Protein AF-0000000084337659 (afdb_homodimer)

pLDDT: mean 90.46, std 13.47, range [44.56, 98.94]

Solvent-accessible surface area (backbone atoms only — not comparable to full-atom values): 10386 Å² total; per-residue (Å²): 111,68,68,56,51,53,49,50,52,51,50,51,53,51,50,50,53,52,28,58,71,36,75,33,68,8,56,24,81,94,59,37,31,36,24,34,24,22,25,70,58,46,70,75,46,52,45,67,35,66,71,54,61,74,67,52,50,70,70,57,49,30,53,40,48,47,49,7,47,44,46,16,40,49,52,10,49,53,51,42,52,52,54,51,49,53,49,49,42,64,67,40,48,58,46,48,58,59,65,69,95,111,68,68,57,50,53,50,49,52,51,51,51,54,52,50,50,53,52,28,59,70,37,75,34,67,9,55,24,82,94,58,38,31,37,26,33,25,22,25,69,58,48,69,74,47,52,44,70,35,66,71,53,62,75,68,53,49,72,68,58,48,31,52,41,48,47,51,6,45,44,47,17,39,49,52,8,49,53,50,42,52,52,53,50,49,53,51,49,40,65,67,41,46,59,46,48,56,59,64,71,96

Radius of gyration: 20.45 Å; Cα contacts (8 Å, |Δi|>4): 281; chains: 2; bounding box: 34×60×41 Å

Structure (mmCIF, N/CA/C/O backbone):
data_AF-0000000084337659-model_v1
#
loop_
_entity.id
_entity.type
_entity.pdbx_description
1 polymer 'UPF0133 protein'
#
loop_
_atom_site.group_PDB
_atom_site.id
_atom_site.type_symbol
_atom_site.label_atom_id
_atom_site.label_alt_id
_atom_site.label_comp_id
_atom_site.label_as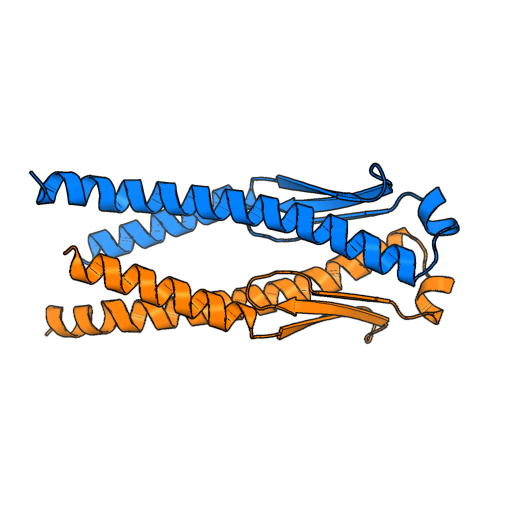ym_id
_atom_site.label_entity_id
_atom_site.label_seq_id
_atom_site.pdbx_PDB_ins_code
_atom_site.Cartn_x
_atom_site.Cartn_y
_atom_site.Cartn_z
_atom_site.occupancy
_atom_site.B_iso_or_equiv
_atom_site.auth_seq_id
_atom_site.auth_comp_id
_atom_site.auth_asym_id
_atom_site.auth_atom_id
_atom_site.pdbx_PDB_model_num
ATOM 1 N N . MET A 1 1 ? -5.902 32.625 7.23 1 62.34 1 MET A N 1
ATOM 2 C CA . MET A 1 1 ? -6.16 31.234 7.617 1 62.34 1 MET A CA 1
ATOM 3 C C . MET A 1 1 ? -6.594 30.406 6.414 1 62.34 1 MET A C 1
ATOM 5 O O . MET A 1 1 ? -6.027 29.344 6.152 1 62.34 1 MET A O 1
ATOM 9 N N . PHE A 1 2 ? -7.484 30.938 5.598 1 71.75 2 PHE A N 1
ATOM 10 C CA . PHE A 1 2 ? -8.031 30.266 4.43 1 71.75 2 PHE A CA 1
ATOM 11 C C . PHE A 1 2 ? -6.949 30.047 3.375 1 71.75 2 PHE A C 1
ATOM 13 O O . PHE A 1 2 ? -6.828 28.969 2.812 1 71.75 2 PHE A O 1
ATOM 20 N N . ASP A 1 3 ? -6.086 31.125 3.256 1 76.38 3 ASP A N 1
ATOM 21 C CA . ASP A 1 3 ? -5.012 31.078 2.271 1 76.38 3 ASP A CA 1
ATOM 22 C C . ASP A 1 3 ? -4.016 29.969 2.602 1 76.38 3 ASP A C 1
ATOM 24 O O . ASP A 1 3 ? -3.531 29.281 1.705 1 76.38 3 ASP A O 1
ATOM 28 N N . LYS A 1 4 ? -3.816 29.781 3.854 1 77.19 4 LYS A N 1
ATOM 29 C CA . LYS A 1 4 ? -2.879 28.75 4.293 1 77.19 4 LYS A CA 1
ATOM 30 C C . LYS A 1 4 ? -3.455 27.359 4.078 1 77.19 4 LYS A C 1
ATOM 32 O O . LYS A 1 4 ? -2.727 26.422 3.715 1 77.19 4 LYS A O 1
ATOM 37 N N . LEU A 1 5 ? -4.68 27.297 4.242 1 76.06 5 LEU A N 1
ATOM 38 C CA . LEU A 1 5 ? -5.352 26.016 4.035 1 76.06 5 LEU A CA 1
ATOM 39 C C . LEU A 1 5 ? -5.332 25.625 2.561 1 76.06 5 LEU A C 1
ATOM 41 O O . LEU A 1 5 ? -5.098 24.469 2.229 1 76.06 5 LEU A O 1
ATOM 45 N N . PHE A 1 6 ? -5.562 26.594 1.776 1 83.19 6 PHE A N 1
ATOM 46 C CA . PHE A 1 6 ? -5.527 26.375 0.337 1 83.19 6 PHE A CA 1
ATOM 47 C C . PHE A 1 6 ? -4.129 25.953 -0.111 1 83.19 6 PHE A C 1
ATOM 49 O O . PHE A 1 6 ? -3.977 25.047 -0.931 1 83.19 6 PHE A O 1
ATOM 56 N N . GLU A 1 7 ? -3.197 26.594 0.45 1 83.56 7 GLU A N 1
ATOM 57 C CA . GLU A 1 7 ? -1.808 26.281 0.129 1 83.56 7 GLU A CA 1
ATOM 58 C C . GLU A 1 7 ? -1.446 24.859 0.564 1 83.56 7 GLU A C 1
ATOM 60 O O . GLU A 1 7 ? -0.755 24.141 -0.161 1 83.56 7 GLU A O 1
ATOM 65 N N . ALA A 1 8 ? -1.92 24.453 1.652 1 80.12 8 ALA A N 1
ATOM 66 C CA . ALA A 1 8 ? -1.675 23.109 2.176 1 80.12 8 ALA A CA 1
ATOM 67 C C . ALA A 1 8 ? -2.291 22.047 1.27 1 80.12 8 ALA A C 1
ATOM 69 O O . ALA A 1 8 ? -1.657 21.031 0.973 1 80.12 8 ALA A O 1
ATOM 70 N N . GLN A 1 9 ? -3.352 22.328 0.833 1 86.69 9 GLN A N 1
ATOM 71 C CA . GLN A 1 9 ? -4.055 21.406 -0.059 1 86.69 9 GLN A CA 1
ATOM 72 C C . GLN A 1 9 ? -3.312 21.25 -1.383 1 86.69 9 GLN A C 1
ATOM 74 O O . GLN A 1 9 ? -3.178 20.141 -1.896 1 86.69 9 GLN A O 1
ATOM 79 N N . GLN A 1 10 ? -2.877 22.328 -1.874 1 88.88 10 GLN A N 1
ATOM 80 C CA . GLN A 1 10 ? -2.133 22.328 -3.129 1 88.88 10 GLN A CA 1
ATOM 81 C C . GLN A 1 10 ? -0.831 21.531 -2.994 1 88.88 10 GLN A C 1
ATOM 83 O O . GLN A 1 10 ? -0.492 20.734 -3.861 1 88.88 10 GLN A O 1
ATOM 88 N N . LYS A 1 11 ? -0.171 21.766 -1.936 1 88.19 11 LYS A N 1
ATOM 89 C CA . LYS A 1 11 ? 1.098 21.078 -1.703 1 88.19 11 LYS A CA 1
ATOM 90 C C . LYS A 1 11 ? 0.889 19.578 -1.535 1 88.19 11 LYS A C 1
ATOM 92 O O . LYS A 1 11 ? 1.702 18.781 -2 1 88.19 11 LYS A O 1
ATOM 97 N N . ALA A 1 12 ? -0.142 19.219 -0.863 1 85.94 12 ALA A N 1
ATOM 98 C CA . ALA A 1 12 ? -0.485 17.812 -0.698 1 85.94 12 ALA A CA 1
ATOM 99 C C . ALA A 1 12 ? -0.743 17.141 -2.047 1 85.94 12 ALA A C 1
ATOM 101 O O . ALA A 1 12 ? -0.285 16.031 -2.293 1 85.94 12 ALA A O 1
ATOM 102 N N . GLY A 1 13 ? -1.494 17.828 -2.852 1 91.5 13 GLY A N 1
ATOM 103 C CA . GLY A 1 13 ? -1.743 17.328 -4.191 1 91.5 13 GLY A CA 1
ATOM 104 C C . GLY A 1 13 ? -0.477 17.141 -5.004 1 91.5 13 GLY A C 1
ATOM 105 O O . GLY A 1 13 ? -0.322 16.141 -5.711 1 91.5 13 GLY A O 1
ATOM 106 N N . GLU A 1 14 ? 0.413 18.078 -4.898 1 92.44 14 GLU A N 1
ATOM 107 C CA . GLU A 1 14 ? 1.689 18 -5.602 1 92.44 14 GLU A CA 1
ATOM 108 C C . GLU A 1 14 ? 2.535 16.844 -5.09 1 92.44 14 GLU A C 1
ATOM 110 O O . GLU A 1 14 ? 3.188 16.156 -5.871 1 92.44 14 GLU A O 1
ATOM 115 N N . ALA A 1 15 ? 2.539 16.688 -3.828 1 91.5 15 ALA A N 1
ATOM 116 C CA . ALA A 1 15 ? 3.273 15.578 -3.223 1 91.5 15 ALA A CA 1
ATOM 117 C C . ALA A 1 15 ? 2.75 14.234 -3.721 1 91.5 15 ALA A C 1
ATOM 119 O O . ALA A 1 15 ? 3.529 13.328 -4.02 1 91.5 15 ALA A O 1
ATOM 120 N N . LYS A 1 16 ? 1.475 14.164 -3.826 1 93.56 16 LYS A N 1
ATOM 121 C CA . LYS A 1 16 ? 0.865 12.93 -4.32 1 93.56 16 LYS A CA 1
ATOM 122 C C . LYS A 1 16 ? 1.315 12.633 -5.746 1 93.56 16 LYS A C 1
ATOM 124 O O . LYS A 1 16 ? 1.601 11.477 -6.082 1 93.56 16 LYS A O 1
ATOM 129 N N . LEU A 1 17 ? 1.35 13.617 -6.594 1 95.06 17 LEU A N 1
ATOM 130 C CA . LEU A 1 17 ? 1.777 13.445 -7.977 1 95.06 17 LEU A CA 1
ATOM 131 C C . LEU A 1 17 ? 3.227 12.977 -8.039 1 95.06 17 LEU A C 1
ATOM 133 O O . LEU A 1 17 ? 3.568 12.117 -8.859 1 95.06 17 LEU A O 1
ATOM 137 N N . ARG A 1 18 ? 4.02 13.555 -7.203 1 95.25 18 ARG A N 1
ATOM 138 C CA . ARG A 1 18 ? 5.418 13.133 -7.148 1 95.2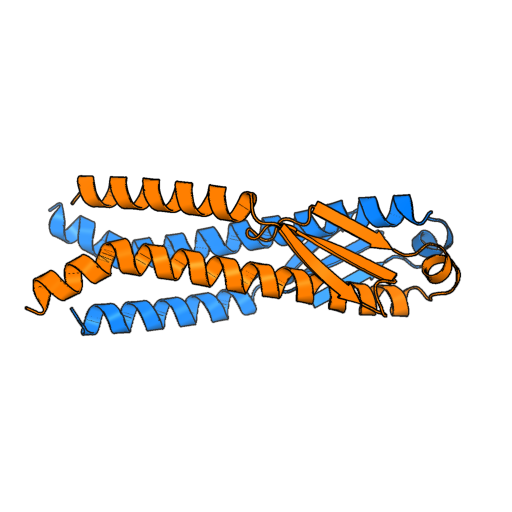5 18 ARG A CA 1
ATOM 139 C C . ARG A 1 18 ? 5.531 11.672 -6.734 1 95.25 18 ARG A C 1
ATOM 141 O O . ARG A 1 18 ? 6.305 10.914 -7.328 1 95.25 18 ARG A O 1
ATOM 148 N N . LEU A 1 19 ? 4.797 11.344 -5.715 1 97.12 19 LEU A N 1
ATOM 149 C CA . LEU A 1 19 ? 4.824 9.969 -5.238 1 97.12 19 LEU A CA 1
ATOM 150 C C . LEU A 1 19 ? 4.355 9.008 -6.324 1 97.12 19 LEU A C 1
ATOM 152 O O . LEU A 1 19 ? 4.875 7.895 -6.441 1 97.12 19 LEU A O 1
ATOM 156 N N . ASP A 1 20 ? 3.381 9.406 -7.188 1 97.5 20 ASP A N 1
ATOM 157 C CA . ASP A 1 20 ? 2.869 8.586 -8.273 1 97.5 20 ASP A CA 1
ATOM 158 C C . ASP A 1 20 ? 3.941 8.352 -9.336 1 97.5 20 ASP A C 1
ATOM 160 O O . ASP A 1 20 ? 3.926 7.328 -10.031 1 97.5 20 ASP A O 1
ATOM 164 N N . ALA A 1 21 ? 4.879 9.258 -9.422 1 97.38 21 ALA A N 1
ATOM 165 C CA . ALA A 1 21 ? 5.875 9.219 -10.484 1 97.38 21 ALA A CA 1
ATOM 166 C C . ALA A 1 21 ? 7.098 8.406 -10.07 1 97.38 21 ALA A C 1
ATOM 168 O O . ALA A 1 21 ? 7.93 8.055 -10.914 1 97.38 21 ALA A O 1
ATOM 169 N N . ILE A 1 22 ? 7.246 8.109 -8.836 1 98 22 ILE A N 1
ATOM 170 C CA . ILE A 1 22 ? 8.383 7.344 -8.336 1 98 22 ILE A CA 1
ATOM 171 C C . ILE A 1 22 ? 8.047 5.855 -8.336 1 98 22 ILE A C 1
ATOM 173 O O . ILE A 1 22 ? 7.004 5.449 -7.824 1 98 22 ILE A O 1
ATOM 177 N N . THR A 1 23 ? 8.938 5.137 -8.891 1 98.69 23 THR A N 1
ATOM 178 C CA . THR A 1 23 ? 8.734 3.693 -8.945 1 98.69 23 THR A CA 1
ATOM 179 C C . THR A 1 23 ? 9.664 2.977 -7.965 1 98.69 23 THR A C 1
ATOM 181 O O . THR A 1 23 ? 10.828 3.354 -7.816 1 98.69 23 THR A O 1
ATOM 184 N N . VAL A 1 24 ? 9.141 1.944 -7.301 1 98.81 24 VAL A N 1
ATOM 185 C CA . VAL A 1 24 ? 9.914 1.103 -6.391 1 98.81 24 VAL A CA 1
ATOM 186 C C . VAL A 1 24 ? 9.773 -0.362 -6.801 1 98.81 24 VAL A C 1
ATOM 188 O O . VAL A 1 24 ? 8.82 -0.732 -7.492 1 98.81 24 VAL A O 1
ATOM 191 N N . THR A 1 25 ? 10.781 -1.139 -6.375 1 98.88 25 THR A N 1
ATOM 192 C CA . THR A 1 25 ? 10.773 -2.555 -6.727 1 98.88 25 THR A CA 1
ATOM 193 C C . THR A 1 25 ? 11.141 -3.414 -5.52 1 98.88 25 THR A C 1
ATOM 195 O O . THR A 1 25 ? 12.016 -3.051 -4.734 1 98.88 25 THR A O 1
ATOM 198 N N . GLY A 1 26 ? 10.414 -4.48 -5.297 1 98.88 26 GLY A N 1
ATOM 199 C CA . GLY A 1 26 ? 10.734 -5.543 -4.355 1 98.88 26 GLY A CA 1
ATOM 200 C C . GLY A 1 26 ? 10.914 -6.895 -5.023 1 98.88 26 GLY A C 1
ATOM 201 O O . GLY A 1 26 ? 10.188 -7.227 -5.965 1 98.88 26 GLY A O 1
ATOM 202 N N . THR A 1 27 ? 11.945 -7.625 -4.566 1 98.88 27 THR A N 1
ATOM 203 C CA . THR A 1 27 ? 12.211 -8.93 -5.18 1 98.88 27 THR A CA 1
ATOM 204 C C . THR A 1 27 ? 12.289 -10.016 -4.113 1 98.88 27 THR A C 1
ATOM 206 O O . THR A 1 27 ? 12.492 -9.727 -2.934 1 98.88 27 THR A O 1
ATOM 209 N N . ALA A 1 28 ? 11.992 -11.211 -4.559 1 98.56 28 ALA A N 1
ATOM 210 C CA . ALA A 1 28 ? 12.234 -12.422 -3.771 1 98.56 28 ALA A CA 1
ATOM 211 C C . ALA A 1 28 ? 12.922 -13.492 -4.605 1 98.56 28 ALA A C 1
ATOM 213 O O . ALA A 1 28 ? 12.867 -13.461 -5.84 1 98.56 28 ALA A O 1
ATOM 214 N N . GLU A 1 29 ? 13.648 -14.375 -3.943 1 96.5 29 GLU A N 1
ATOM 215 C CA . GLU A 1 29 ? 14.297 -15.531 -4.547 1 96.5 29 GLU A CA 1
ATOM 216 C C . GLU A 1 29 ? 15.219 -15.117 -5.691 1 96.5 29 GLU A C 1
ATOM 218 O O . GLU A 1 29 ? 15.094 -15.617 -6.809 1 96.5 29 GLU A O 1
ATOM 223 N N . GLY A 1 30 ? 16.094 -14.156 -5.449 1 96.62 30 GLY A N 1
ATOM 224 C CA . GLY A 1 30 ? 17.094 -13.734 -6.414 1 96.62 30 GLY A CA 1
ATOM 225 C C . GLY A 1 30 ? 16.5 -13.109 -7.664 1 96.62 30 GLY A C 1
ATOM 226 O O . GLY A 1 30 ? 17.031 -13.281 -8.758 1 96.62 30 GLY A O 1
ATOM 227 N N . GLY A 1 31 ? 15.328 -12.508 -7.598 1 98 31 GLY A N 1
ATOM 228 C CA . GLY A 1 31 ? 14.719 -11.812 -8.719 1 98 31 GLY A CA 1
ATOM 229 C C . GLY A 1 31 ? 13.711 -12.664 -9.477 1 98 31 GLY A C 1
ATOM 230 O O . GLY A 1 31 ? 13.109 -12.203 -10.445 1 98 31 GLY A O 1
ATOM 231 N N . LYS A 1 32 ? 13.484 -13.844 -9 1 98.44 32 LYS A N 1
ATOM 232 C CA . LYS A 1 32 ? 12.516 -14.711 -9.656 1 98.44 32 LYS A CA 1
ATOM 233 C C . LYS A 1 32 ? 11.102 -14.164 -9.5 1 98.44 32 LYS A C 1
ATOM 235 O O . LYS A 1 32 ? 10.203 -14.508 -10.281 1 98.44 32 LYS A O 1
ATOM 240 N N . ILE A 1 33 ? 10.906 -13.453 -8.5 1 98.88 33 ILE A N 1
ATOM 241 C CA . ILE A 1 33 ? 9.68 -12.68 -8.312 1 98.88 33 ILE A CA 1
ATOM 242 C C . ILE A 1 33 ? 10.023 -11.195 -8.195 1 98.88 33 ILE A C 1
ATOM 244 O O . ILE A 1 33 ? 10.883 -10.812 -7.398 1 98.88 33 ILE A O 1
ATOM 248 N N . THR A 1 34 ? 9.445 -10.414 -9 1 98.94 34 THR A N 1
ATOM 249 C CA . THR A 1 34 ? 9.633 -8.969 -8.977 1 98.94 34 THR A CA 1
ATOM 250 C C . THR A 1 34 ? 8.297 -8.242 -8.906 1 98.94 34 THR A C 1
ATOM 252 O O . THR A 1 34 ? 7.387 -8.531 -9.688 1 98.94 34 THR A O 1
ATOM 255 N N . VAL A 1 35 ? 8.203 -7.375 -7.984 1 98.94 35 VAL A N 1
ATOM 256 C CA . VAL A 1 35 ? 7.023 -6.523 -7.836 1 98.94 35 VAL A CA 1
ATOM 257 C C . VAL A 1 35 ? 7.406 -5.062 -8.062 1 98.94 35 VAL A C 1
ATOM 259 O O . VAL A 1 35 ? 8.391 -4.578 -7.5 1 98.94 35 VAL A O 1
ATOM 262 N N . THR A 1 36 ? 6.656 -4.418 -8.875 1 98.94 36 THR A N 1
ATOM 263 C CA . THR A 1 36 ? 6.832 -2.992 -9.125 1 98.94 36 THR A CA 1
ATOM 264 C C . THR A 1 36 ? 5.625 -2.203 -8.625 1 98.94 36 THR A C 1
ATOM 266 O O . THR A 1 36 ? 4.48 -2.572 -8.891 1 98.94 36 THR A O 1
ATOM 269 N N . ALA A 1 37 ? 5.902 -1.152 -7.895 1 98.88 37 ALA A N 1
ATOM 270 C CA . ALA A 1 37 ? 4.875 -0.25 -7.387 1 98.88 37 ALA A CA 1
ATOM 271 C C . ALA A 1 37 ? 5.32 1.205 -7.488 1 98.88 37 ALA A C 1
ATOM 273 O O . ALA A 1 37 ? 6.492 1.485 -7.742 1 98.88 37 ALA A O 1
ATOM 274 N N . ASN A 1 38 ? 4.371 2.064 -7.375 1 98.69 38 ASN A N 1
ATOM 275 C CA . ASN A 1 38 ? 4.789 3.449 -7.191 1 98.69 38 ASN A CA 1
ATOM 276 C C . ASN A 1 38 ? 4.871 3.818 -5.711 1 98.69 38 ASN A C 1
ATOM 278 O O . ASN A 1 38 ? 4.539 3.008 -4.848 1 98.69 38 ASN A O 1
ATOM 282 N N . ALA A 1 39 ? 5.355 5.023 -5.461 1 98.25 39 ALA A N 1
ATOM 283 C CA . ALA A 1 39 ? 5.586 5.449 -4.086 1 98.25 39 ALA A CA 1
ATOM 284 C C . ALA A 1 39 ? 4.27 5.762 -3.379 1 98.25 39 ALA A C 1
ATOM 286 O O . ALA A 1 39 ? 4.242 5.988 -2.168 1 98.25 39 ALA A O 1
ATOM 287 N N . ASN A 1 40 ? 3.166 5.738 -4.098 1 97 40 ASN A N 1
ATOM 288 C CA . ASN A 1 40 ? 1.833 5.859 -3.518 1 97 40 ASN A CA 1
ATOM 289 C C . ASN A 1 40 ? 1.207 4.488 -3.262 1 97 40 ASN A C 1
ATOM 291 O O . ASN A 1 40 ? 0.012 4.395 -2.979 1 97 40 ASN A O 1
ATOM 295 N N . LYS A 1 41 ? 1.998 3.463 -3.385 1 98.44 41 LYS A N 1
ATOM 296 C CA . LYS A 1 41 ? 1.695 2.09 -2.994 1 98.44 41 LYS A CA 1
ATOM 297 C C . LYS A 1 41 ? 0.621 1.485 -3.893 1 98.44 41 LYS A C 1
ATOM 299 O O . LYS A 1 41 ? -0.231 0.726 -3.428 1 98.44 41 LYS A O 1
ATOM 304 N N . VAL A 1 42 ? 0.608 1.901 -5.184 1 98.5 42 VAL A N 1
ATOM 305 C CA . VAL A 1 42 ? -0.138 1.223 -6.238 1 98.5 42 VAL A CA 1
ATOM 306 C C . VAL A 1 42 ? 0.755 0.19 -6.922 1 98.5 42 VAL A C 1
ATOM 308 O O . VAL A 1 42 ? 1.82 0.53 -7.441 1 98.5 42 VAL A O 1
ATOM 311 N N . ILE A 1 43 ? 0.304 -1.057 -6.867 1 98.94 43 ILE A N 1
ATOM 312 C CA . ILE A 1 43 ? 1.065 -2.107 -7.535 1 98.94 43 ILE A CA 1
ATOM 313 C C . ILE A 1 43 ? 0.901 -1.984 -9.047 1 98.94 43 ILE A C 1
ATOM 315 O O . ILE A 1 43 ? -0.223 -1.951 -9.555 1 98.94 43 ILE A O 1
ATOM 319 N N . GLN A 1 44 ? 1.985 -1.925 -9.758 1 98.88 44 GLN A N 1
ATOM 320 C CA . GLN A 1 44 ? 1.945 -1.707 -11.195 1 98.88 44 GLN A CA 1
ATOM 321 C C . GLN A 1 44 ? 2.207 -3.004 -11.961 1 98.88 44 GLN A C 1
ATOM 323 O O . GLN A 1 44 ? 1.709 -3.189 -13.07 1 98.88 44 GLN A O 1
ATOM 328 N N . ALA A 1 45 ? 3.043 -3.854 -11.312 1 98.88 45 ALA A N 1
ATOM 329 C CA . ALA A 1 45 ? 3.355 -5.109 -11.984 1 98.88 45 ALA A CA 1
ATOM 330 C C . ALA A 1 45 ? 3.812 -6.172 -10.984 1 98.88 45 ALA A C 1
ATOM 332 O O . ALA A 1 45 ? 4.461 -5.852 -9.984 1 98.88 45 ALA A O 1
ATOM 333 N N . VAL A 1 46 ? 3.477 -7.395 -11.25 1 98.94 46 VAL A N 1
ATOM 334 C CA . VAL A 1 46 ? 4.027 -8.594 -10.641 1 98.94 46 VAL A CA 1
ATOM 335 C C . VAL A 1 46 ? 4.613 -9.508 -11.711 1 98.94 46 VAL A C 1
ATOM 337 O O . VAL A 1 46 ? 3.932 -9.859 -12.68 1 98.94 46 VAL A O 1
ATOM 340 N N . THR A 1 47 ? 5.836 -9.812 -11.562 1 98.88 47 THR A N 1
ATOM 341 C CA . THR A 1 47 ? 6.496 -10.68 -12.531 1 98.88 47 THR A CA 1
ATOM 342 C C . THR A 1 47 ? 7.086 -11.906 -11.836 1 98.88 47 THR A C 1
ATOM 344 O O . THR A 1 47 ? 7.766 -11.781 -10.812 1 98.88 47 THR A O 1
ATOM 347 N N . ILE A 1 48 ? 6.816 -13.047 -12.43 1 98.88 48 ILE A N 1
ATOM 348 C CA . ILE A 1 48 ? 7.312 -14.312 -11.906 1 98.88 48 ILE A CA 1
ATOM 349 C C . ILE A 1 48 ? 8.133 -15.031 -12.977 1 98.88 48 ILE A C 1
ATOM 351 O O . ILE A 1 48 ? 7.715 -15.117 -14.133 1 98.88 48 ILE A O 1
ATOM 355 N N . ASP A 1 49 ? 9.281 -15.477 -12.602 1 98.75 49 ASP A N 1
ATOM 356 C CA . ASP A 1 49 ? 10.148 -16.219 -13.516 1 98.75 49 ASP A CA 1
ATOM 357 C C . ASP A 1 49 ? 9.461 -17.5 -14.008 1 98.75 49 ASP A C 1
ATOM 359 O O . ASP A 1 49 ? 8.852 -18.219 -13.227 1 98.75 49 ASP A O 1
ATOM 363 N N . ASP A 1 50 ? 9.586 -17.75 -15.25 1 98.12 50 ASP A N 1
ATOM 364 C CA . ASP A 1 50 ? 8.875 -18.859 -15.883 1 98.12 50 ASP A CA 1
ATOM 365 C C . ASP A 1 50 ? 9.312 -20.188 -15.289 1 98.12 50 ASP A C 1
ATOM 367 O O . ASP A 1 50 ? 8.477 -21.016 -14.922 1 98.12 50 ASP A O 1
ATOM 371 N N . GLU A 1 51 ? 10.586 -20.406 -15.242 1 97.88 51 GLU A N 1
ATOM 372 C CA . GLU A 1 51 ? 11.109 -21.656 -14.719 1 97.88 51 GLU A CA 1
ATOM 373 C C . GLU A 1 51 ? 10.734 -21.859 -13.258 1 97.88 51 GLU A C 1
ATOM 375 O O . GLU A 1 51 ? 10.383 -22.969 -12.844 1 97.88 51 GLU A O 1
ATOM 380 N N . PHE A 1 52 ? 10.781 -20.859 -12.555 1 98.69 52 PHE A N 1
ATOM 381 C CA . PHE A 1 52 ? 10.383 -20.922 -11.156 1 98.69 52 PHE A CA 1
ATOM 382 C C . PHE A 1 52 ? 8.906 -21.281 -11.031 1 98.69 52 PHE A C 1
ATOM 384 O O . PHE A 1 52 ? 8.531 -22.125 -10.211 1 98.69 52 PHE A O 1
ATOM 391 N N . TYR A 1 53 ? 8.086 -20.609 -11.867 1 98.62 53 TYR A N 1
ATOM 392 C CA . TYR A 1 53 ? 6.645 -20.828 -11.828 1 98.62 53 TYR A CA 1
ATOM 393 C C . TYR A 1 53 ? 6.312 -22.297 -12.086 1 98.62 53 TYR A C 1
ATOM 395 O O . TYR A 1 53 ? 5.418 -22.859 -11.453 1 98.62 53 TYR A O 1
ATOM 403 N N . LYS A 1 54 ? 7.035 -22.891 -12.906 1 97.31 54 LYS A N 1
ATOM 404 C CA . LYS A 1 54 ? 6.777 -24.281 -13.289 1 97.31 54 LYS A CA 1
ATOM 405 C C . LYS A 1 54 ? 7.145 -25.234 -12.164 1 97.31 54 LYS A C 1
ATOM 407 O O . LYS A 1 54 ? 6.562 -26.328 -12.055 1 97.31 54 LYS A O 1
ATOM 412 N N . GLN A 1 55 ? 8.039 -24.828 -11.328 1 97.25 55 GLN A N 1
ATOM 413 C CA . GLN A 1 55 ? 8.602 -25.766 -10.352 1 97.25 55 GLN A CA 1
ATOM 414 C C . GLN A 1 55 ? 8.055 -25.5 -8.953 1 97.25 55 GLN A C 1
ATOM 416 O O . GLN A 1 55 ? 8.047 -26.391 -8.102 1 97.25 55 GLN A O 1
ATOM 421 N N . ALA A 1 56 ? 7.668 -24.297 -8.688 1 97.19 56 ALA A N 1
ATOM 422 C CA . ALA A 1 56 ? 7.297 -23.891 -7.34 1 97.19 56 ALA A CA 1
ATOM 423 C C . ALA A 1 56 ? 5.945 -24.469 -6.938 1 97.19 56 ALA A C 1
ATOM 425 O O . ALA A 1 56 ? 5.02 -24.516 -7.75 1 97.19 56 ALA A O 1
ATOM 426 N N . GLU A 1 57 ? 5.867 -24.766 -5.727 1 97.56 57 GLU A N 1
ATOM 427 C CA . GLU A 1 57 ? 4.562 -25.094 -5.156 1 97.56 57 GLU A CA 1
ATOM 428 C C . GLU A 1 57 ? 3.777 -23.828 -4.816 1 97.56 57 GLU A C 1
ATOM 430 O O . GLU A 1 57 ? 4.367 -22.781 -4.539 1 97.56 57 GLU A O 1
ATOM 435 N N . ARG A 1 58 ? 2.514 -24 -4.836 1 98.31 58 ARG A N 1
ATOM 436 C CA . ARG A 1 58 ? 1.606 -22.891 -4.609 1 98.31 58 ARG A CA 1
ATOM 437 C C . ARG A 1 58 ? 1.979 -22.125 -3.338 1 98.31 58 ARG A C 1
ATOM 439 O O . ARG A 1 58 ? 2.127 -20.906 -3.357 1 98.31 58 ARG A O 1
ATOM 446 N N . GLU A 1 59 ? 2.164 -22.859 -2.209 1 98.38 59 GLU A N 1
ATOM 447 C CA . GLU A 1 59 ? 2.459 -22.25 -0.917 1 98.38 59 GLU A CA 1
ATOM 448 C C . GLU A 1 59 ? 3.797 -21.516 -0.948 1 98.38 59 GLU A C 1
ATOM 450 O O . GLU A 1 59 ? 3.955 -20.469 -0.311 1 98.38 59 GLU A O 1
ATOM 455 N N . GLU A 1 60 ? 4.734 -22.109 -1.678 1 98.19 60 GLU A N 1
ATOM 456 C CA . GLU A 1 60 ? 6.035 -21.469 -1.837 1 98.19 60 GLU A CA 1
ATOM 457 C C . GLU A 1 60 ? 5.906 -20.141 -2.572 1 98.19 60 GLU A C 1
ATOM 459 O O . GLU A 1 60 ? 6.477 -19.125 -2.146 1 98.19 60 GLU A O 1
ATOM 464 N N . LEU A 1 61 ? 5.168 -20.156 -3.615 1 98.75 61 LEU A N 1
ATOM 465 C CA . LEU A 1 61 ? 4.941 -18.922 -4.375 1 98.75 61 LEU A CA 1
ATOM 466 C C . LEU A 1 61 ? 4.246 -17.875 -3.52 1 98.75 61 LEU A C 1
ATOM 468 O O . LEU A 1 61 ? 4.637 -16.703 -3.525 1 98.75 61 LEU A O 1
ATOM 472 N N . GLU A 1 62 ? 3.236 -18.234 -2.791 1 98.88 62 GLU A N 1
ATOM 473 C CA . GLU A 1 62 ? 2.496 -17.312 -1.927 1 98.88 62 GLU A CA 1
ATOM 474 C C . GLU A 1 62 ? 3.422 -16.641 -0.924 1 98.88 62 GLU A C 1
ATOM 476 O O . GLU A 1 62 ? 3.354 -15.414 -0.74 1 98.88 62 GLU A O 1
ATOM 481 N N . GLU A 1 63 ? 4.242 -17.391 -0.366 1 98.75 63 GLU A N 1
ATOM 482 C CA . GLU A 1 63 ? 5.152 -16.875 0.647 1 98.75 63 GLU A CA 1
ATOM 483 C C . GLU A 1 63 ? 6.148 -15.883 0.037 1 98.75 63 GLU A C 1
ATOM 485 O O . GLU A 1 63 ? 6.395 -14.812 0.599 1 98.75 63 GLU A O 1
ATOM 490 N N . LEU A 1 64 ? 6.656 -16.266 -1.083 1 98.81 64 LEU A N 1
ATOM 491 C CA . LEU A 1 64 ? 7.664 -15.422 -1.715 1 98.81 64 LEU A CA 1
ATOM 492 C C . LEU A 1 64 ? 7.039 -14.148 -2.273 1 98.81 64 LEU A C 1
ATOM 494 O O . LEU A 1 64 ? 7.672 -13.094 -2.279 1 98.81 64 LEU A O 1
ATOM 498 N N . LEU A 1 65 ? 5.82 -14.258 -2.754 1 98.94 65 LEU A N 1
ATOM 499 C CA . LEU A 1 65 ? 5.07 -13.078 -3.156 1 98.94 65 LEU A CA 1
ATOM 500 C C . LEU A 1 65 ? 4.938 -12.094 -1.994 1 98.94 65 LEU A C 1
ATOM 502 O O . LEU A 1 65 ? 5.141 -10.891 -2.164 1 98.94 65 LEU A O 1
ATOM 506 N N . LEU A 1 66 ? 4.602 -12.648 -0.854 1 98.88 66 LEU A N 1
ATOM 507 C CA . LEU A 1 66 ? 4.449 -11.812 0.331 1 98.88 66 LEU A CA 1
ATOM 508 C C . LEU A 1 66 ? 5.727 -11.039 0.615 1 98.88 66 LEU A C 1
ATOM 510 O O . LEU A 1 66 ? 5.68 -9.836 0.912 1 98.88 66 LEU A O 1
ATOM 514 N N . VAL A 1 67 ? 6.82 -11.672 0.477 1 98.81 67 VAL A N 1
ATOM 515 C CA . VAL A 1 67 ? 8.117 -11.07 0.743 1 98.81 67 VAL A CA 1
ATOM 516 C C . VAL A 1 67 ? 8.375 -9.938 -0.247 1 98.81 67 VAL A C 1
ATOM 518 O O . VAL A 1 67 ? 8.68 -8.812 0.154 1 98.81 67 VAL A O 1
ATOM 521 N N . ALA A 1 68 ? 8.273 -10.211 -1.53 1 98.94 68 ALA A N 1
ATOM 522 C CA . ALA A 1 68 ? 8.555 -9.234 -2.582 1 98.94 68 ALA A CA 1
ATOM 523 C C . ALA A 1 68 ? 7.594 -8.047 -2.5 1 98.94 68 ALA A C 1
ATOM 525 O O . ALA A 1 68 ? 8.008 -6.898 -2.682 1 98.94 68 ALA A O 1
ATOM 526 N N . LEU A 1 69 ? 6.348 -8.375 -2.244 1 98.94 69 LEU A N 1
ATOM 527 C CA . LEU A 1 69 ? 5.324 -7.336 -2.148 1 98.94 69 LEU A CA 1
ATOM 528 C C . LEU A 1 69 ? 5.637 -6.367 -1.014 1 98.94 69 LEU A C 1
ATOM 530 O O . LEU A 1 69 ? 5.629 -5.152 -1.211 1 98.94 69 LEU A O 1
ATOM 534 N N . ASN A 1 70 ? 5.957 -6.887 0.147 1 98.88 70 ASN A N 1
ATOM 535 C CA . ASN A 1 70 ? 6.16 -6.023 1.307 1 98.88 70 ASN A CA 1
ATOM 536 C C . ASN A 1 70 ? 7.488 -5.277 1.223 1 98.88 70 ASN A C 1
ATOM 538 O O . ASN A 1 70 ? 7.613 -4.16 1.731 1 98.88 70 ASN A O 1
ATOM 542 N N . LYS A 1 71 ? 8.414 -5.844 0.543 1 98.88 71 LYS A N 1
ATOM 543 C CA . LYS A 1 71 ? 9.648 -5.105 0.282 1 98.88 71 LYS A CA 1
ATOM 544 C C . LYS A 1 71 ? 9.375 -3.873 -0.575 1 98.88 71 LYS A C 1
ATOM 546 O O . LYS A 1 71 ? 9.859 -2.781 -0.273 1 98.88 71 LYS A O 1
ATOM 551 N N . ALA A 1 72 ? 8.617 -4.023 -1.663 1 98.88 72 ALA A N 1
ATOM 552 C CA . ALA A 1 72 ? 8.258 -2.898 -2.523 1 98.88 72 ALA A CA 1
ATOM 553 C C . ALA A 1 72 ? 7.449 -1.855 -1.758 1 98.88 72 ALA A C 1
ATOM 555 O O . ALA A 1 72 ? 7.734 -0.658 -1.841 1 98.88 72 ALA A O 1
ATOM 556 N N . LEU A 1 73 ? 6.512 -2.34 -0.979 1 98.75 73 LEU A N 1
ATOM 557 C CA . LEU A 1 73 ? 5.598 -1.431 -0.294 1 98.75 73 LEU A CA 1
ATOM 558 C C . LEU A 1 73 ? 6.309 -0.707 0.846 1 98.75 73 LEU A C 1
ATOM 560 O O . LEU A 1 73 ? 6 0.45 1.139 1 98.75 73 LEU A O 1
ATOM 564 N N . GLU A 1 74 ? 7.254 -1.333 1.49 1 98.62 74 GLU A N 1
ATOM 565 C CA . GLU A 1 74 ? 8.062 -0.681 2.518 1 98.62 74 GLU A CA 1
ATOM 566 C C . GLU A 1 74 ? 8.891 0.454 1.928 1 98.62 74 GLU A C 1
ATOM 568 O O . GLU A 1 74 ? 9 1.528 2.523 1 98.62 74 GLU A O 1
ATOM 573 N N . GLN A 1 75 ? 9.477 0.187 0.782 1 98.69 75 GLN A N 1
ATOM 574 C CA . GLN A 1 75 ? 10.219 1.234 0.088 1 98.69 75 GLN A CA 1
ATOM 575 C C . GLN A 1 75 ? 9.312 2.41 -0.264 1 98.69 75 GLN A C 1
ATOM 577 O O . GLN A 1 75 ? 9.695 3.57 -0.077 1 98.69 75 GLN A O 1
ATOM 582 N N . ALA A 1 76 ? 8.164 2.08 -0.763 1 98.56 76 ALA A N 1
ATOM 583 C CA . ALA A 1 76 ? 7.184 3.117 -1.09 1 98.56 76 ALA A CA 1
ATOM 584 C C . ALA A 1 76 ? 6.816 3.936 0.145 1 98.56 76 ALA A C 1
ATOM 586 O O . ALA A 1 76 ? 6.734 5.164 0.081 1 98.56 76 ALA A O 1
ATOM 587 N N . ASP A 1 77 ? 6.57 3.256 1.25 1 97.5 77 ASP A N 1
ATOM 588 C CA . ASP A 1 77 ? 6.219 3.906 2.508 1 97.5 77 ASP A CA 1
ATOM 589 C C . ASP A 1 77 ? 7.324 4.855 2.965 1 97.5 77 ASP A C 1
ATOM 591 O O . ASP A 1 77 ? 7.047 5.977 3.398 1 97.5 77 ASP A O 1
ATOM 595 N N . ASN A 1 78 ? 8.547 4.43 2.887 1 97.62 78 ASN A N 1
ATOM 596 C CA . ASN A 1 78 ? 9.695 5.242 3.287 1 97.62 78 ASN A CA 1
ATOM 597 C C . ASN A 1 78 ? 9.797 6.516 2.449 1 97.62 78 ASN A C 1
ATOM 599 O O . ASN A 1 78 ? 10.047 7.598 2.984 1 97.62 78 ASN A O 1
ATOM 603 N N . ILE A 1 79 ? 9.586 6.336 1.189 1 97.31 79 ILE A N 1
ATOM 604 C CA . ILE A 1 79 ? 9.648 7.48 0.29 1 97.31 79 ILE A CA 1
ATOM 605 C C . ILE A 1 79 ? 8.492 8.438 0.59 1 97.31 79 ILE A C 1
ATOM 607 O O . ILE A 1 79 ? 8.688 9.648 0.674 1 97.31 79 ILE A O 1
ATOM 611 N N . SER A 1 80 ? 7.309 7.887 0.769 1 95.5 80 SER A N 1
ATOM 612 C CA . SER A 1 80 ? 6.125 8.688 1.064 1 95.5 80 SER A CA 1
ATOM 613 C C . SER A 1 80 ? 6.293 9.469 2.365 1 95.5 80 SER A C 1
ATOM 615 O O . SER A 1 80 ? 5.973 10.656 2.43 1 95.5 80 SER A O 1
ATOM 617 N N . GLN A 1 81 ? 6.789 8.867 3.416 1 93.25 81 GLN A N 1
ATOM 618 C CA . GLN A 1 81 ? 7.035 9.508 4.703 1 93.25 81 GLN A CA 1
ATOM 619 C C . GLN A 1 81 ? 8.055 10.633 4.57 1 93.25 81 GLN A C 1
ATOM 621 O O . GLN A 1 81 ? 7.898 11.703 5.168 1 93.25 81 GLN A O 1
ATOM 626 N N . SER A 1 82 ? 9.078 10.383 3.771 1 94.31 82 SER A N 1
ATOM 627 C CA . SER A 1 82 ? 10.109 11.391 3.553 1 94.31 82 SER A CA 1
ATOM 628 C C . SER A 1 82 ? 9.555 12.602 2.812 1 94.31 82 SER A C 1
ATOM 630 O O . SER A 1 82 ? 9.859 13.742 3.168 1 94.31 82 SER A O 1
ATOM 632 N N . GLU A 1 83 ? 8.742 12.289 1.832 1 91.62 83 GLU A N 1
ATOM 633 C CA . GLU A 1 83 ? 8.117 13.367 1.068 1 91.62 83 GLU A CA 1
ATOM 634 C C . GLU A 1 83 ? 7.172 14.18 1.941 1 91.62 83 GLU A C 1
ATOM 636 O O . GLU A 1 83 ? 7.156 15.414 1.867 1 91.62 83 GLU A O 1
ATOM 641 N N . MET A 1 84 ? 6.391 13.562 2.826 1 86.5 84 MET A N 1
ATOM 642 C CA . MET A 1 84 ? 5.461 14.234 3.729 1 86.5 84 MET A CA 1
ATOM 643 C C . MET A 1 84 ? 6.211 15.031 4.789 1 86.5 84 MET A C 1
ATOM 645 O O . MET A 1 84 ? 5.805 16.141 5.133 1 86.5 84 MET A O 1
ATOM 649 N N . ALA A 1 85 ? 7.266 14.492 5.238 1 88 85 ALA A N 1
ATOM 650 C CA . ALA A 1 85 ? 8.117 15.188 6.203 1 88 85 ALA A CA 1
ATOM 651 C C . ALA A 1 85 ? 8.703 16.453 5.598 1 88 85 ALA A C 1
ATOM 653 O O . ALA A 1 85 ? 8.742 17.5 6.25 1 88 85 ALA A O 1
ATOM 654 N N . ALA A 1 86 ? 9.133 16.375 4.379 1 88.06 86 ALA A N 1
ATOM 655 C CA . ALA A 1 86 ? 9.688 17.531 3.668 1 88.06 86 ALA A CA 1
ATOM 656 C C . ALA A 1 86 ? 8.633 18.609 3.459 1 88.06 86 ALA A C 1
ATOM 658 O O . ALA A 1 86 ? 8.906 19.797 3.627 1 88.06 86 ALA A O 1
ATOM 659 N N . MET A 1 87 ? 7.445 18.188 3.203 1 84.75 87 MET A N 1
ATOM 660 C CA . MET A 1 87 ? 6.328 19.109 3.012 1 84.75 87 MET A CA 1
ATOM 661 C C . MET A 1 87 ? 5.984 19.828 4.312 1 84.75 87 MET A C 1
ATOM 663 O O . MET A 1 87 ? 5.77 21.031 4.324 1 84.75 87 MET A O 1
ATOM 667 N N . THR A 1 88 ? 5.895 19.094 5.422 1 83 88 THR A N 1
ATOM 668 C CA . THR A 1 88 ? 5.582 19.641 6.734 1 83 88 THR A CA 1
ATOM 669 C C . THR A 1 88 ? 6.656 20.641 7.172 1 83 88 THR A C 1
ATOM 671 O O . THR A 1 88 ? 6.344 21.719 7.691 1 83 88 THR A O 1
ATOM 674 N N . LYS A 1 89 ? 7.926 20.281 6.91 1 84.31 89 LYS A N 1
ATOM 675 C CA . LYS A 1 89 ? 9.039 21.172 7.227 1 84.31 89 LYS A CA 1
ATOM 676 C C . LYS A 1 89 ? 8.938 22.484 6.449 1 84.31 89 LYS A C 1
ATOM 678 O O . LYS A 1 89 ? 9.18 23.562 6.996 1 84.31 89 LYS A O 1
ATOM 683 N N . ASP A 1 90 ? 8.578 22.344 5.227 1 82.06 90 ASP A N 1
ATOM 684 C CA . ASP A 1 90 ? 8.438 23.516 4.363 1 82.06 90 ASP A CA 1
ATOM 685 C C . ASP A 1 90 ? 7.277 24.391 4.82 1 82.06 90 ASP A C 1
ATOM 687 O O . ASP A 1 90 ? 7.359 25.625 4.75 1 82.06 90 ASP A O 1
ATOM 691 N N . MET A 1 91 ? 6.25 23.828 5.328 1 77.44 91 MET A N 1
ATOM 692 C CA . MET A 1 91 ? 5.039 24.547 5.715 1 77.44 91 MET A CA 1
ATOM 693 C C . MET A 1 91 ? 5.18 25.141 7.113 1 77.44 91 MET A C 1
ATOM 695 O O . MET A 1 91 ? 4.781 26.281 7.352 1 77.44 91 MET A O 1
ATOM 699 N N . PHE A 1 92 ? 5.844 24.344 8.008 1 73.56 92 PHE A N 1
ATOM 700 C CA . PHE A 1 92 ? 5.828 24.75 9.406 1 73.56 92 PHE A CA 1
ATOM 701 C C . PHE A 1 92 ? 7.219 25.172 9.859 1 73.56 92 PHE A C 1
ATOM 703 O O . PHE A 1 92 ? 7.367 25.797 10.914 1 73.56 92 PHE A O 1
ATOM 710 N N . GLY A 1 93 ? 8.312 24.5 9.328 1 68.75 93 GLY A N 1
ATOM 711 C CA . GLY A 1 93 ? 9.648 24.953 9.672 1 68.75 93 GLY A CA 1
ATOM 712 C C . GLY A 1 93 ? 9.812 26.469 9.562 1 68.75 93 GLY A C 1
ATOM 713 O O . GLY A 1 93 ? 10.492 27.078 10.375 1 68.75 93 GLY A O 1
ATOM 714 N N . GLY A 1 94 ? 9.289 26.969 8.492 1 60.12 94 GLY A N 1
ATOM 715 C CA . GLY A 1 94 ? 9.297 28.422 8.406 1 60.12 94 GLY A CA 1
ATOM 716 C C . GLY A 1 94 ? 8.523 29.094 9.531 1 60.12 94 GLY A C 1
ATOM 717 O O . GLY A 1 94 ? 8.953 30.125 10.047 1 60.12 94 GLY A O 1
ATOM 718 N N . LEU A 1 95 ? 7.535 28.438 9.969 1 57.88 95 LEU A N 1
ATOM 719 C CA . LEU A 1 95 ? 6.699 29.016 11.016 1 57.88 95 LEU A CA 1
ATOM 720 C C . LEU A 1 95 ? 7.391 28.922 12.375 1 57.88 95 LEU A C 1
ATOM 722 O O . LEU A 1 95 ? 7.297 29.828 13.188 1 57.88 95 LEU A O 1
ATOM 726 N N . GLY A 1 96 ? 7.977 27.75 12.688 1 59.5 96 GLY A N 1
ATOM 727 C CA . GLY A 1 96 ? 8.758 27.641 13.906 1 59.5 96 GLY A CA 1
ATOM 728 C C . GLY A 1 96 ? 9.883 28.656 13.984 1 59.5 96 GLY A C 1
ATOM 729 O O . GLY A 1 96 ? 10.18 29.188 15.062 1 59.5 96 GLY A O 1
ATOM 730 N N . GLY A 1 97 ? 10.68 28.719 12.914 1 53.78 97 GLY A N 1
ATOM 731 C CA . GLY A 1 97 ? 11.664 29.781 12.906 1 53.78 97 GLY A CA 1
ATOM 732 C C . GLY A 1 97 ? 11.055 31.156 13.141 1 53.78 97 GLY A C 1
ATOM 733 O O . GLY A 1 97 ? 11.672 32 13.781 1 53.78 97 GLY A O 1
ATOM 734 N N . MET A 1 98 ? 9.875 31.359 12.648 1 50.09 98 MET A N 1
ATOM 735 C CA . MET A 1 98 ? 9.258 32.688 12.789 1 50.09 98 MET A CA 1
ATOM 736 C C . MET A 1 98 ? 8.719 32.875 14.203 1 50.09 98 MET A C 1
ATOM 738 O O . MET A 1 98 ? 8.812 33.969 14.758 1 50.09 98 MET A O 1
ATOM 742 N N . PHE A 1 99 ? 8.258 31.781 14.75 1 52.62 99 PHE A N 1
ATOM 743 C CA . PHE A 1 99 ? 7.703 31.953 16.094 1 52.62 99 PHE A CA 1
ATOM 744 C C . PHE A 1 99 ? 8.773 31.703 17.141 1 52.62 99 PHE A C 1
ATOM 746 O O . PHE A 1 99 ? 8.586 32.062 18.312 1 52.62 99 PHE A O 1
ATOM 753 N N . GLY A 1 100 ? 9.703 30.922 16.891 1 49.41 100 GLY A N 1
ATOM 754 C CA . GLY A 1 100 ? 10.742 30.75 17.891 1 49.41 100 GLY A CA 1
ATOM 755 C C . GLY A 1 100 ? 11.789 31.844 17.875 1 49.41 100 GLY A C 1
ATOM 756 O O . GLY A 1 100 ? 12.648 31.906 18.75 1 49.41 100 GLY A O 1
ATOM 757 N N . LYS A 1 101 ? 11.883 32.688 16.859 1 44.56 101 LYS A N 1
ATOM 758 C CA . LYS A 1 101 ? 12.734 33.844 17.094 1 44.56 101 LYS A CA 1
ATOM 759 C C . LYS A 1 101 ? 11.977 34.938 17.844 1 44.56 101 LYS A C 1
ATOM 761 O O . LYS A 1 101 ? 10.766 35.094 17.656 1 44.56 101 LYS A O 1
ATOM 766 N N . MET B 1 1 ? 2.154 26.062 21.734 1 62.09 1 MET B N 1
ATOM 767 C CA . MET B 1 1 ? 2.566 25.562 20.422 1 62.09 1 MET B CA 1
ATOM 768 C C . MET B 1 1 ? 3.168 24.172 20.531 1 62.09 1 MET B C 1
ATOM 770 O O . MET B 1 1 ? 2.758 23.25 19.828 1 62.09 1 MET B O 1
ATOM 774 N N . PHE B 1 2 ? 4.039 23.953 21.516 1 70.5 2 PHE B N 1
ATOM 775 C CA . PHE B 1 2 ? 4.727 22.688 21.734 1 70.5 2 PHE B CA 1
ATOM 776 C C . PHE B 1 2 ? 3.742 21.609 22.156 1 70.5 2 PHE B C 1
ATOM 778 O O . PHE B 1 2 ? 3.781 20.484 21.625 1 70.5 2 PHE B O 1
ATOM 785 N N . ASP B 1 3 ? 2.766 22.062 23.047 1 76 3 ASP B N 1
ATOM 786 C CA . ASP B 1 3 ? 1.763 21.125 23.531 1 76 3 ASP B CA 1
ATOM 787 C C . ASP B 1 3 ? 0.892 20.609 22.406 1 76 3 ASP B C 1
ATOM 789 O O . ASP B 1 3 ? 0.546 19.422 22.375 1 76 3 ASP B O 1
ATOM 793 N N . LYS B 1 4 ? 0.648 21.438 21.453 1 76.88 4 LYS B N 1
ATOM 794 C CA . LYS B 1 4 ? -0.18 21.047 20.328 1 76.88 4 LYS B CA 1
ATOM 795 C C . LYS B 1 4 ? 0.572 20.109 19.391 1 76.88 4 LYS B C 1
ATOM 797 O O . LYS B 1 4 ? -0.016 19.172 18.828 1 76.88 4 LYS B O 1
ATOM 802 N N . LEU B 1 5 ? 1.79 20.328 19.312 1 75.75 5 LEU B N 1
ATOM 803 C CA . LEU B 1 5 ? 2.623 19.484 18.469 1 75.75 5 LEU B CA 1
ATOM 804 C C . LEU B 1 5 ? 2.734 18.078 19.062 1 75.75 5 LEU B C 1
ATOM 806 O O . LEU B 1 5 ? 2.662 17.078 18.344 1 75.75 5 LEU B O 1
ATOM 810 N N . PHE B 1 6 ? 2.887 18.062 20.344 1 83.12 6 PHE B N 1
ATOM 811 C CA . PHE B 1 6 ? 2.963 16.797 21.047 1 83.12 6 PHE B CA 1
ATOM 812 C C . PHE B 1 6 ? 1.652 16.031 20.906 1 83.12 6 PHE B C 1
ATOM 814 O O . PHE B 1 6 ? 1.658 14.812 20.688 1 83.12 6 PHE B O 1
ATOM 821 N N . GLU B 1 7 ? 0.628 16.75 21 1 83.38 7 GLU B N 1
ATOM 822 C CA . GLU B 1 7 ? -0.693 16.141 20.859 1 83.38 7 GLU B CA 1
ATOM 823 C C . GLU B 1 7 ? -0.908 15.586 19.469 1 83.38 7 GLU B C 1
ATOM 825 O O . GLU B 1 7 ? -1.467 14.5 19.297 1 83.38 7 GLU B O 1
ATOM 830 N N . ALA B 1 8 ? -0.445 16.25 18.5 1 79.81 8 ALA B N 1
ATOM 831 C CA . ALA B 1 8 ? -0.559 15.82 17.109 1 79.81 8 ALA B CA 1
ATOM 832 C C . ALA B 1 8 ? 0.232 14.539 16.859 1 79.81 8 ALA B C 1
ATOM 834 O O . ALA B 1 8 ? -0.257 13.617 16.203 1 79.81 8 ALA B O 1
ATOM 835 N N . GLN B 1 9 ? 1.275 14.5 17.406 1 86.44 9 GLN B N 1
ATOM 836 C CA . GLN B 1 9 ? 2.135 13.328 17.281 1 86.44 9 GLN B CA 1
ATOM 837 C C . GLN B 1 9 ? 1.492 12.102 17.922 1 86.44 9 GLN B C 1
ATOM 839 O O . GLN B 1 9 ? 1.521 11.008 17.344 1 86.44 9 GLN B O 1
ATOM 844 N N . GLN B 1 10 ? 0.951 12.305 19.047 1 88.75 10 GLN B N 1
ATOM 845 C CA . GLN B 1 10 ? 0.285 11.219 19.766 1 88.75 10 GLN B CA 1
ATOM 846 C C . GLN B 1 10 ? -0.918 10.703 18.984 1 88.75 10 GLN B C 1
ATOM 848 O O . GLN B 1 10 ? -1.109 9.492 18.859 1 88.75 10 GLN B O 1
ATOM 853 N N . LYS B 1 11 ? -1.651 11.594 18.469 1 88 11 LYS B N 1
ATOM 854 C CA . LYS B 1 11 ? -2.84 11.219 17.703 1 88 11 LYS B CA 1
ATOM 855 C C . LYS B 1 11 ? -2.465 10.469 16.438 1 88 11 LYS B C 1
ATOM 857 O O . LYS B 1 11 ? -3.148 9.523 16.031 1 88 11 LYS B O 1
ATOM 862 N N . ALA B 1 12 ? -1.44 10.906 15.812 1 85.88 12 ALA B N 1
ATOM 863 C CA . ALA B 1 12 ? -0.941 10.227 14.617 1 85.88 12 ALA B CA 1
ATOM 864 C C . ALA B 1 12 ? -0.531 8.789 14.938 1 85.88 12 ALA B C 1
ATOM 866 O O . ALA B 1 12 ? -0.836 7.867 14.18 1 85.88 12 ALA B O 1
ATOM 867 N N . GLY B 1 13 ? 0.181 8.664 16.016 1 91.38 13 GLY B N 1
ATOM 868 C CA . GLY B 1 13 ? 0.565 7.328 16.453 1 91.38 13 GLY B CA 1
ATOM 869 C C . GLY B 1 13 ? -0.623 6.426 16.734 1 91.38 13 GLY B C 1
ATOM 870 O O . GLY B 1 13 ? -0.619 5.25 16.359 1 91.38 13 GLY B O 1
ATOM 871 N N . GLU B 1 14 ? -1.625 6.969 17.344 1 92.44 14 GLU B N 1
ATOM 872 C CA . GLU B 1 14 ? -2.844 6.219 17.641 1 92.44 14 GLU B CA 1
ATOM 873 C C . GLU B 1 14 ? -3.57 5.824 16.359 1 92.44 14 GLU B C 1
ATOM 875 O O . GLU B 1 14 ? -4.094 4.711 16.25 1 92.44 14 GLU B O 1
ATOM 880 N N . ALA B 1 15 ? -3.627 6.727 15.469 1 91.44 15 ALA B N 1
ATOM 881 C CA . ALA B 1 15 ? -4.258 6.449 14.18 1 91.44 15 ALA B CA 1
ATOM 882 C C . ALA B 1 15 ? -3.549 5.309 13.453 1 91.44 15 ALA B C 1
ATOM 884 O O . ALA B 1 15 ? -4.199 4.43 12.883 1 91.44 15 ALA B O 1
ATOM 885 N N . LYS B 1 16 ? -2.275 5.332 13.531 1 93.5 16 LYS B N 1
ATOM 886 C CA . LYS B 1 16 ? -1.494 4.273 12.898 1 93.5 16 LYS B CA 1
ATOM 887 C C . LYS B 1 16 ? -1.822 2.912 13.508 1 93.5 16 LYS B C 1
ATOM 889 O O . LYS B 1 16 ? -1.947 1.918 12.789 1 93.5 16 LYS B O 1
ATOM 894 N N . LEU B 1 17 ? -1.92 2.826 14.805 1 95 17 LEU B N 1
ATOM 895 C CA . LEU B 1 17 ? -2.244 1.579 15.492 1 95 17 LEU B CA 1
ATOM 896 C C . LEU B 1 17 ? -3.621 1.071 15.078 1 95 17 LEU B C 1
ATOM 898 O O . LEU B 1 17 ? -3.811 -0.131 14.875 1 95 17 LEU B O 1
ATOM 902 N N . ARG B 1 18 ? -4.531 1.995 14.969 1 95.25 18 ARG B N 1
ATOM 903 C CA . ARG B 1 18 ? -5.867 1.621 14.523 1 95.25 18 ARG B CA 1
ATOM 904 C C . ARG B 1 18 ? -5.836 1.049 13.109 1 95.25 18 ARG B C 1
ATOM 906 O O . ARG B 1 18 ? -6.477 0.035 12.828 1 95.25 18 ARG B O 1
ATOM 913 N N . LEU B 1 19 ? -5.137 1.752 12.281 1 97.12 19 LEU B N 1
ATOM 914 C CA . LEU B 1 19 ? -5.027 1.296 10.898 1 97.12 19 LEU B CA 1
ATOM 915 C C . LEU B 1 19 ? -4.387 -0.086 10.828 1 97.12 19 LEU B C 1
ATOM 917 O O . LEU B 1 19 ? -4.766 -0.91 9.992 1 97.12 19 LEU B O 1
ATOM 921 N N . ASP B 1 20 ? -3.424 -0.417 11.719 1 97.44 20 ASP B N 1
ATOM 922 C CA . ASP B 1 20 ? -2.756 -1.714 11.766 1 97.44 20 ASP B CA 1
ATOM 923 C C . ASP B 1 20 ? -3.729 -2.82 12.164 1 97.44 20 ASP B C 1
ATOM 925 O O . ASP B 1 20 ? -3.553 -3.979 11.789 1 97.44 20 ASP B O 1
ATOM 929 N N . ALA B 1 21 ? -4.758 -2.445 12.883 1 97.38 21 ALA B N 1
ATOM 930 C CA . ALA B 1 21 ? -5.68 -3.428 13.453 1 97.38 21 ALA B CA 1
ATOM 931 C C . ALA B 1 21 ? -6.816 -3.738 12.484 1 97.38 21 ALA B C 1
ATOM 933 O O . ALA B 1 21 ? -7.555 -4.707 12.672 1 97.38 21 ALA B O 1
ATOM 934 N N . ILE B 1 22 ? -7 -2.961 11.492 1 98 22 ILE B N 1
ATOM 935 C CA . ILE B 1 22 ? -8.07 -3.16 10.523 1 98 22 ILE B CA 1
ATOM 936 C C . ILE B 1 22 ? -7.566 -4.016 9.359 1 98 22 ILE B C 1
ATOM 938 O O . ILE B 1 22 ? -6.508 -3.734 8.789 1 98 22 ILE B O 1
ATOM 942 N N . THR B 1 23 ? -8.328 -4.988 9.078 1 98.69 23 THR B N 1
ATOM 943 C CA . THR B 1 23 ? -7.953 -5.883 7.988 1 98.69 23 THR B CA 1
ATOM 944 C C . THR B 1 23 ? -8.844 -5.645 6.77 1 98.69 23 THR B C 1
ATOM 946 O O . THR B 1 23 ? -10.047 -5.434 6.906 1 98.69 23 THR B O 1
ATOM 949 N N . VAL B 1 24 ? -8.25 -5.676 5.57 1 98.81 24 VAL B N 1
ATOM 950 C CA . VAL B 1 24 ? -8.961 -5.555 4.305 1 98.81 24 VAL B CA 1
ATOM 951 C C . VAL B 1 24 ? -8.625 -6.742 3.404 1 98.81 24 VAL B C 1
ATOM 953 O O . VAL B 1 24 ? -7.598 -7.398 3.592 1 98.81 24 VAL B O 1
ATOM 956 N N . THR B 1 25 ? -9.562 -7 2.465 1 98.88 25 THR B N 1
ATOM 957 C CA . THR B 1 25 ? -9.359 -8.125 1.563 1 98.88 25 THR B CA 1
ATOM 958 C C . THR B 1 25 ? -9.688 -7.738 0.126 1 98.88 25 THR B C 1
ATOM 960 O O . THR B 1 25 ? -10.648 -7.004 -0.116 1 98.88 25 THR B O 1
ATOM 963 N N . GLY B 1 26 ? -8.859 -8.125 -0.806 1 98.88 26 GLY B N 1
ATOM 964 C CA . GLY B 1 26 ? -9.109 -8.055 -2.236 1 98.88 26 GLY B CA 1
ATOM 965 C C . GLY B 1 26 ? -9.086 -9.414 -2.91 1 98.88 26 GLY B C 1
ATOM 966 O O . GLY B 1 26 ? -8.273 -10.273 -2.559 1 98.88 26 GLY B O 1
ATOM 967 N N . THR B 1 27 ? -10.047 -9.617 -3.832 1 98.88 27 THR B N 1
ATOM 968 C CA . THR B 1 27 ? -10.117 -10.914 -4.5 1 9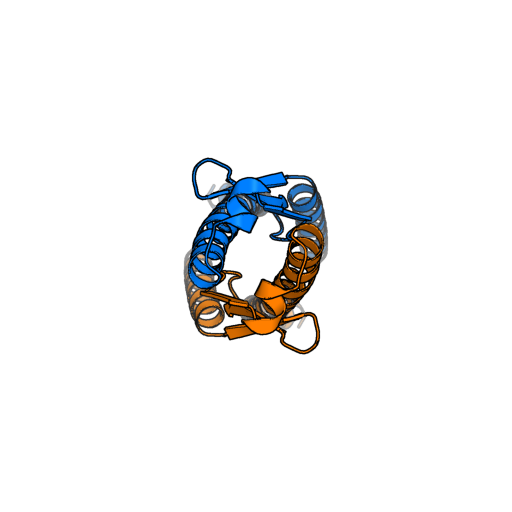8.88 27 THR B CA 1
ATOM 969 C C . THR B 1 27 ? -10.133 -10.734 -6.016 1 98.88 27 THR B C 1
ATOM 971 O O . THR B 1 27 ? -10.438 -9.648 -6.52 1 98.88 27 THR B O 1
ATOM 974 N N . ALA B 1 28 ? -9.68 -11.773 -6.672 1 98.56 28 ALA B N 1
ATOM 975 C CA . ALA B 1 28 ? -9.82 -11.906 -8.125 1 98.56 28 ALA B CA 1
ATOM 976 C C . ALA B 1 28 ? -10.328 -13.289 -8.5 1 98.56 28 ALA B C 1
ATOM 978 O O . ALA B 1 28 ? -10.195 -14.242 -7.723 1 98.56 28 ALA B O 1
ATOM 979 N N . GLU B 1 29 ? -10.984 -13.375 -9.641 1 96.5 29 GLU B N 1
ATOM 980 C CA . GLU B 1 29 ? -11.461 -14.625 -10.219 1 96.5 29 GLU B CA 1
ATOM 981 C C . GLU B 1 29 ? -12.352 -15.391 -9.242 1 96.5 29 GLU B C 1
ATOM 983 O O . GLU B 1 29 ? -12.102 -16.562 -8.953 1 96.5 29 GLU B O 1
ATOM 988 N N . GLY B 1 30 ? -13.344 -14.727 -8.68 1 96.56 30 GLY B N 1
ATOM 989 C CA . GLY B 1 30 ? -14.328 -15.352 -7.812 1 96.56 30 GLY B CA 1
ATOM 990 C C . GLY B 1 30 ? -13.734 -15.898 -6.527 1 96.56 30 GLY B C 1
ATOM 991 O O . GLY B 1 30 ? -14.18 -16.922 -6.023 1 96.56 30 GLY B O 1
ATOM 992 N N . GLY B 1 31 ? -12.648 -15.352 -6.027 1 98 31 GLY B N 1
ATOM 993 C CA . GLY B 1 31 ? -12.055 -15.742 -4.758 1 98 31 GLY B CA 1
ATOM 994 C C . GLY B 1 31 ? -10.922 -16.734 -4.91 1 98 31 GLY B C 1
ATOM 995 O O . GLY B 1 31 ? -10.32 -17.156 -3.92 1 98 31 GLY B O 1
ATOM 996 N N . LYS B 1 32 ? -10.586 -17.031 -6.121 1 98.38 32 LYS B N 1
ATOM 997 C CA . LYS B 1 32 ? -9.484 -17.969 -6.348 1 98.38 32 LYS B CA 1
ATOM 998 C C . LYS B 1 32 ? -8.148 -17.344 -5.93 1 98.38 32 LYS B C 1
ATOM 1000 O O . LYS B 1 32 ? -7.184 -18.062 -5.672 1 98.38 32 LYS B O 1
ATOM 1005 N N . ILE B 1 33 ? -8.102 -16.094 -5.973 1 98.88 33 ILE B N 1
ATOM 1006 C CA . ILE B 1 33 ? -6.992 -15.344 -5.406 1 98.88 33 ILE B CA 1
ATOM 1007 C C . ILE B 1 33 ? -7.508 -14.398 -4.324 1 98.88 33 ILE B C 1
ATOM 1009 O O . ILE B 1 33 ? -8.453 -13.633 -4.555 1 98.88 33 ILE B O 1
ATOM 1013 N N . THR B 1 34 ? -6.98 -14.5 -3.18 1 98.94 34 THR B N 1
ATOM 1014 C CA . THR B 1 34 ? -7.344 -13.641 -2.064 1 98.94 34 THR B CA 1
ATOM 1015 C C . THR B 1 34 ? -6.105 -12.992 -1.456 1 98.94 34 THR B C 1
ATOM 1017 O O . THR B 1 34 ? -5.125 -13.672 -1.152 1 98.94 34 THR B O 1
ATOM 1020 N N . VAL B 1 35 ? -6.168 -11.727 -1.322 1 98.94 35 VAL B N 1
ATOM 1021 C CA . VAL B 1 35 ? -5.113 -10.961 -0.67 1 98.94 35 VAL B CA 1
ATOM 1022 C C . VAL B 1 35 ? -5.652 -10.312 0.601 1 98.94 35 VAL B C 1
ATOM 1024 O O . VAL B 1 35 ? -6.723 -9.695 0.585 1 98.94 35 VAL B O 1
ATOM 1027 N N . THR B 1 36 ? -4.934 -10.461 1.647 1 98.94 36 THR B N 1
ATOM 1028 C CA . THR B 1 36 ? -5.262 -9.828 2.92 1 98.94 36 THR B CA 1
ATOM 1029 C C . THR B 1 36 ? -4.188 -8.812 3.309 1 98.94 36 THR B C 1
ATOM 1031 O O . THR B 1 36 ? -2.994 -9.109 3.244 1 98.94 36 THR B O 1
ATOM 1034 N N . ALA B 1 37 ? -4.625 -7.641 3.676 1 98.88 37 ALA B N 1
ATOM 1035 C CA . ALA B 1 37 ? -3.742 -6.574 4.137 1 98.88 37 ALA B CA 1
ATOM 1036 C C . ALA B 1 37 ? -4.348 -5.832 5.324 1 98.88 37 ALA B C 1
ATOM 1038 O O . ALA B 1 37 ? -5.531 -5.996 5.629 1 98.88 37 ALA B O 1
ATOM 1039 N N . ASN B 1 38 ? -3.514 -5.105 5.984 1 98.69 38 ASN B N 1
ATOM 1040 C CA . ASN B 1 38 ? -4.102 -4.176 6.941 1 98.69 38 ASN B CA 1
ATOM 1041 C C . ASN B 1 38 ? -4.32 -2.797 6.324 1 98.69 38 ASN B C 1
ATOM 1043 O O . ASN B 1 38 ? -3.945 -2.562 5.172 1 98.69 38 ASN B O 1
ATOM 1047 N N . ALA B 1 39 ? -4.961 -1.933 7.09 1 98.25 39 ALA B N 1
ATOM 1048 C CA . ALA B 1 39 ? -5.32 -0.614 6.574 1 98.25 39 ALA B CA 1
ATOM 1049 C C . ALA B 1 39 ? -4.094 0.283 6.461 1 98.25 39 ALA B C 1
ATOM 1051 O O . ALA B 1 39 ? -4.164 1.376 5.895 1 98.25 39 ALA B O 1
ATOM 1052 N N . ASN B 1 40 ? -2.961 -0.165 6.953 1 97 40 ASN B N 1
ATOM 1053 C CA . ASN B 1 40 ? -1.687 0.521 6.77 1 97 40 ASN B CA 1
ATOM 1054 C C . ASN B 1 40 ? -0.92 -0.03 5.57 1 97 40 ASN B C 1
ATOM 1056 O O . ASN B 1 40 ? 0.261 0.271 5.391 1 97 40 ASN B O 1
ATOM 1060 N N . LYS B 1 41 ? -1.577 -0.84 4.789 1 98.44 41 LYS B N 1
ATOM 1061 C CA . LYS B 1 41 ? -1.138 -1.324 3.482 1 98.44 41 LYS B CA 1
ATOM 1062 C C . LYS B 1 41 ? 0.05 -2.271 3.617 1 98.44 41 LYS B C 1
ATOM 1064 O O . LYS B 1 41 ? 0.955 -2.266 2.781 1 98.44 41 LYS B O 1
ATOM 1069 N N . VAL B 1 42 ? 0.107 -3.031 4.742 1 98.5 42 VAL B N 1
ATOM 1070 C CA . VAL B 1 42 ? 0.988 -4.184 4.895 1 98.5 42 VAL B CA 1
ATOM 1071 C C . VAL B 1 42 ? 0.263 -5.453 4.449 1 98.5 42 VAL B C 1
ATOM 1073 O O . VAL B 1 42 ? -0.801 -5.785 4.977 1 98.5 42 VAL B O 1
ATOM 1076 N N . ILE B 1 43 ? 0.849 -6.113 3.451 1 98.94 43 ILE B N 1
ATOM 1077 C CA . ILE B 1 43 ? 0.255 -7.359 2.986 1 98.94 43 ILE B CA 1
ATOM 1078 C C . ILE B 1 43 ? 0.492 -8.461 4.016 1 98.94 43 ILE B C 1
ATOM 1080 O O . ILE B 1 43 ? 1.631 -8.711 4.418 1 98.94 43 ILE B O 1
ATOM 1084 N N . GLN B 1 44 ? -0.545 -9.117 4.43 1 98.88 44 GLN B N 1
ATOM 1085 C CA . GLN B 1 44 ? -0.448 -10.117 5.484 1 98.88 44 GLN B CA 1
ATOM 1086 C C . GLN B 1 44 ? -0.507 -11.531 4.902 1 98.88 44 GLN B C 1
ATOM 1088 O O . GLN B 1 44 ? 0.075 -12.461 5.465 1 98.88 44 GLN B O 1
ATOM 1093 N N . ALA B 1 45 ? -1.275 -11.633 3.791 1 98.88 45 ALA B N 1
ATOM 1094 C CA . ALA B 1 45 ? -1.396 -12.961 3.189 1 98.88 45 ALA B CA 1
ATOM 1095 C C . ALA B 1 45 ? -1.783 -12.859 1.717 1 98.88 45 ALA B C 1
ATOM 1097 O O . ALA B 1 45 ? -2.52 -11.953 1.322 1 98.88 45 ALA B O 1
ATOM 1098 N N . VAL B 1 46 ? -1.283 -13.758 0.926 1 98.94 46 VAL B N 1
ATOM 1099 C CA . VAL B 1 46 ? -1.724 -14.055 -0.432 1 98.94 46 VAL B CA 1
ATOM 1100 C C . VAL B 1 46 ? -2.139 -15.523 -0.529 1 98.94 46 VAL B C 1
ATOM 1102 O O . VAL B 1 46 ? -1.365 -16.422 -0.178 1 98.94 46 VAL B O 1
ATOM 1105 N N . THR B 1 47 ? -3.318 -15.742 -0.935 1 98.88 47 THR B N 1
ATOM 1106 C CA . THR B 1 47 ? -3.816 -17.109 -1.074 1 98.88 47 THR B CA 1
ATOM 1107 C C . THR B 1 47 ? -4.297 -17.359 -2.5 1 98.88 47 THR B C 1
ATOM 1109 O O . THR B 1 47 ? -5.047 -16.562 -3.062 1 98.88 47 THR B O 1
ATOM 1112 N N . ILE B 1 48 ? -3.865 -18.469 -3.02 1 98.88 48 ILE B N 1
ATOM 1113 C CA . ILE B 1 48 ? -4.234 -18.891 -4.367 1 98.88 48 ILE B CA 1
ATOM 1114 C C . ILE B 1 48 ? -4.906 -20.25 -4.324 1 98.88 48 ILE B C 1
ATOM 1116 O O . ILE B 1 48 ? -4.41 -21.172 -3.668 1 98.88 48 ILE B O 1
ATOM 1120 N N . ASP B 1 49 ? -6.012 -20.375 -4.98 1 98.81 49 ASP B N 1
ATOM 1121 C CA . ASP B 1 49 ? -6.73 -21.641 -5.059 1 98.81 49 ASP B CA 1
ATOM 1122 C C . ASP B 1 49 ? -5.871 -22.719 -5.723 1 98.81 49 ASP B C 1
ATOM 1124 O O . ASP B 1 49 ? -5.23 -22.453 -6.746 1 98.81 49 ASP B O 1
ATOM 1128 N N . ASP B 1 50 ? -5.895 -23.859 -5.172 1 98.12 50 ASP B N 1
ATOM 1129 C CA . ASP B 1 50 ? -5.023 -24.953 -5.625 1 98.12 50 ASP B CA 1
ATOM 1130 C C . ASP B 1 50 ? -5.34 -25.344 -7.066 1 98.12 50 ASP B C 1
ATOM 1132 O O . ASP B 1 50 ? -4.434 -25.453 -7.898 1 98.12 50 ASP B O 1
ATOM 1136 N N . GLU B 1 51 ? -6.59 -25.562 -7.344 1 97.81 51 GLU B N 1
ATOM 1137 C CA . GLU B 1 51 ? -6.996 -25.969 -8.688 1 97.81 51 GLU B CA 1
ATOM 1138 C C . GLU B 1 51 ? -6.684 -24.891 -9.711 1 97.81 51 GLU B C 1
ATOM 1140 O O . GLU B 1 51 ? -6.23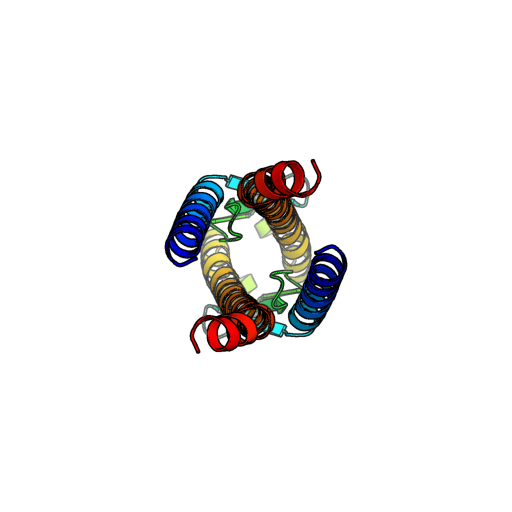8 -25.188 -10.82 1 97.81 51 GLU B O 1
ATOM 1145 N N . PHE B 1 52 ? -6.891 -23.75 -9.359 1 98.69 52 PHE B N 1
ATOM 1146 C CA . PHE B 1 52 ? -6.566 -22.641 -10.242 1 98.69 52 PHE B CA 1
ATOM 1147 C C . PHE B 1 52 ? -5.066 -22.578 -10.516 1 98.69 52 PHE B C 1
ATOM 1149 O O . PHE B 1 52 ? -4.648 -22.406 -11.656 1 98.69 52 PHE B O 1
ATOM 1156 N N . TYR B 1 53 ? -4.285 -22.734 -9.422 1 98.62 53 TYR B N 1
ATOM 1157 C CA . TYR B 1 53 ? -2.834 -22.672 -9.539 1 98.62 53 TYR B CA 1
ATOM 1158 C C . TYR B 1 53 ? -2.318 -23.719 -10.523 1 98.62 53 TYR B C 1
ATOM 1160 O O . TYR B 1 53 ? -1.4 -23.453 -11.297 1 98.62 53 TYR B O 1
ATOM 1168 N N . LYS B 1 54 ? -2.91 -24.812 -10.539 1 97.25 54 LYS B N 1
ATOM 1169 C CA . LYS B 1 54 ? -2.473 -25.922 -11.391 1 97.25 54 LYS B CA 1
ATOM 1170 C C . LYS B 1 54 ? -2.789 -25.656 -12.852 1 97.25 54 LYS B C 1
ATOM 1172 O O . LYS B 1 54 ? -2.102 -26.156 -13.75 1 97.25 54 LYS B O 1
ATOM 1177 N N . GLN B 1 55 ? -3.762 -24.844 -13.086 1 97.25 55 GLN B N 1
ATOM 1178 C CA . GLN B 1 55 ? -4.273 -24.703 -14.445 1 97.25 55 GLN B CA 1
ATOM 1179 C C . GLN B 1 55 ? -3.844 -23.375 -15.062 1 97.25 55 GLN B C 1
ATOM 1181 O O . GLN B 1 55 ? -3.779 -23.234 -16.281 1 97.25 55 GLN B O 1
ATOM 1186 N N . ALA B 1 56 ? -3.611 -22.391 -14.25 1 97.19 56 ALA B N 1
ATOM 1187 C CA . ALA B 1 56 ? -3.369 -21.031 -14.727 1 97.19 56 ALA B CA 1
ATOM 1188 C C . ALA B 1 56 ? -1.981 -20.906 -15.344 1 97.19 56 ALA B C 1
ATOM 1190 O O . ALA B 1 56 ? -1.014 -21.484 -14.836 1 97.19 56 ALA B O 1
ATOM 1191 N N . GLU B 1 57 ? -1.938 -20.125 -16.312 1 97.56 57 GLU B N 1
ATOM 1192 C CA . GLU B 1 57 ? -0.638 -19.719 -16.844 1 97.56 57 GLU B CA 1
ATOM 1193 C C . GLU B 1 57 ? -0.029 -18.594 -16.016 1 97.56 57 GLU B C 1
ATOM 1195 O O . GLU B 1 57 ? -0.751 -17.812 -15.383 1 97.56 57 GLU B O 1
ATOM 1200 N N . ARG B 1 58 ? 1.248 -18.547 -16.062 1 98.31 58 ARG B N 1
ATOM 1201 C CA . ARG B 1 58 ? 2 -17.594 -15.266 1 98.31 58 ARG B CA 1
ATOM 1202 C C . ARG B 1 58 ? 1.467 -16.172 -15.461 1 98.31 58 ARG B C 1
ATOM 12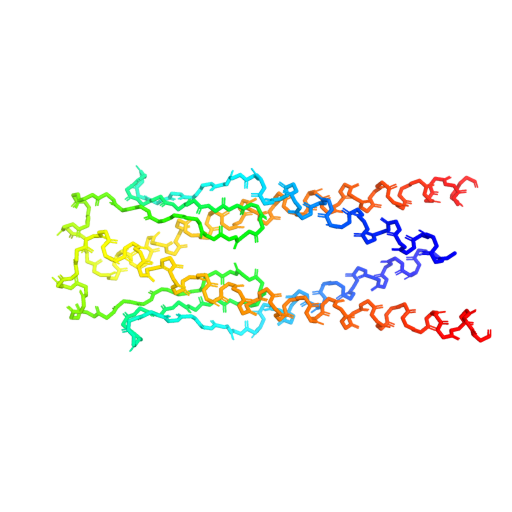04 O O . ARG B 1 58 ? 1.182 -15.477 -14.492 1 98.31 58 ARG B O 1
ATOM 1211 N N . GLU B 1 59 ? 1.31 -15.742 -16.734 1 98.38 59 GLU B N 1
ATOM 1212 C CA . GLU B 1 59 ? 0.867 -14.391 -17.047 1 98.38 59 GLU B CA 1
ATOM 1213 C C . GLU B 1 59 ? -0.545 -14.133 -16.531 1 98.38 59 GLU B C 1
ATOM 1215 O O . GLU B 1 59 ? -0.864 -13.023 -16.109 1 98.38 59 GLU B O 1
ATOM 1220 N N . GLU B 1 60 ? -1.365 -15.188 -16.625 1 98.19 60 GLU B N 1
ATOM 1221 C CA . GLU B 1 60 ? -2.721 -15.078 -16.094 1 98.19 60 GLU B CA 1
ATOM 1222 C C . GLU B 1 60 ? -2.707 -14.844 -14.578 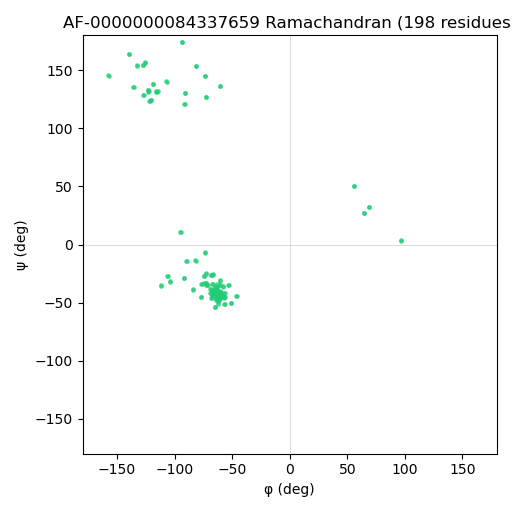1 98.19 60 GLU B C 1
ATOM 1224 O O . GLU B 1 60 ? -3.414 -13.969 -14.078 1 98.19 60 GLU B O 1
ATOM 1229 N N . LEU B 1 61 ? -1.904 -15.594 -13.914 1 98.75 61 LEU B N 1
ATOM 1230 C CA . LEU B 1 61 ? -1.781 -15.43 -12.469 1 98.75 61 LEU B CA 1
ATOM 1231 C C . LEU B 1 61 ? -1.268 -14.039 -12.117 1 98.75 61 LEU B C 1
ATOM 1233 O O . LEU B 1 61 ? -1.795 -13.383 -11.211 1 98.75 61 LEU B O 1
ATOM 1237 N N . GLU B 1 62 ? -0.264 -13.555 -12.781 1 98.88 62 GLU B N 1
ATOM 1238 C CA . GLU B 1 62 ? 0.312 -12.234 -12.547 1 98.88 62 GLU B CA 1
ATOM 1239 C C . GLU B 1 62 ? -0.746 -11.141 -12.672 1 98.88 62 GLU B C 1
ATOM 1241 O O . GLU B 1 62 ? -0.833 -10.25 -11.82 1 98.88 62 GLU B O 1
ATOM 1246 N N . GLU B 1 63 ? -1.51 -11.242 -13.664 1 98.75 63 GLU B N 1
ATOM 1247 C CA . GLU B 1 63 ? -2.535 -10.234 -13.914 1 98.75 63 GLU B CA 1
ATOM 1248 C C . GLU B 1 63 ? -3.602 -10.25 -12.82 1 98.75 63 GLU B C 1
ATOM 1250 O O . GLU B 1 63 ? -4.008 -9.195 -12.336 1 98.75 63 GLU B O 1
ATOM 1255 N N . LEU B 1 64 ? -3.984 -11.422 -12.477 1 98.81 64 LEU B N 1
ATOM 1256 C CA . LEU B 1 64 ? -5.047 -11.539 -11.484 1 98.81 64 LEU B CA 1
ATOM 1257 C C . LEU B 1 64 ? -4.543 -11.148 -10.102 1 98.81 64 LEU B C 1
ATOM 1259 O O . LEU B 1 64 ? -5.297 -10.594 -9.297 1 98.81 64 LEU B O 1
ATOM 1263 N N . LEU B 1 65 ? -3.301 -11.445 -9.82 1 98.94 65 LEU B N 1
ATOM 1264 C CA . LEU B 1 65 ? -2.674 -10.961 -8.602 1 98.94 65 LEU B CA 1
ATOM 1265 C C . LEU B 1 65 ? -2.725 -9.438 -8.523 1 98.94 65 LEU B C 1
ATOM 1267 O O . LEU B 1 65 ? -3.059 -8.867 -7.484 1 98.94 65 LEU B O 1
ATOM 1271 N N . LEU B 1 66 ? -2.385 -8.828 -9.641 1 98.88 66 LEU B N 1
ATOM 1272 C CA . LEU B 1 66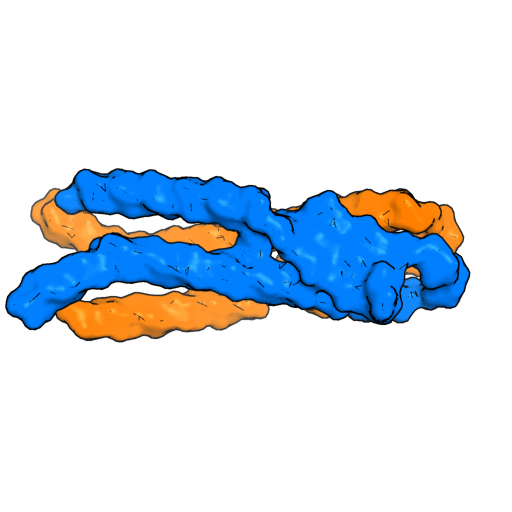 ? -2.404 -7.371 -9.695 1 98.88 66 LEU B CA 1
ATOM 1273 C C . LEU B 1 66 ? -3.781 -6.832 -9.328 1 98.88 66 LEU B C 1
ATOM 1275 O O . LEU B 1 66 ? -3.893 -5.871 -8.562 1 98.88 66 LEU B O 1
ATOM 1279 N N . VAL B 1 67 ? -4.781 -7.457 -9.805 1 98.81 67 VAL B N 1
ATOM 1280 C CA . VAL B 1 67 ? -6.16 -7.039 -9.57 1 98.81 67 VAL B CA 1
ATOM 1281 C C . VAL B 1 67 ? -6.492 -7.168 -8.086 1 98.81 67 VAL B C 1
ATOM 1283 O O . VAL B 1 67 ? -6.941 -6.207 -7.457 1 98.81 67 VAL B O 1
ATOM 1286 N N . ALA B 1 68 ? -6.273 -8.328 -7.504 1 98.94 68 ALA B N 1
ATOM 1287 C CA . ALA B 1 68 ? -6.609 -8.609 -6.109 1 98.94 68 ALA B CA 1
ATOM 1288 C C . ALA B 1 68 ? -5.805 -7.719 -5.164 1 98.94 68 ALA B C 1
ATOM 1290 O O . ALA B 1 68 ? -6.336 -7.219 -4.172 1 98.94 68 ALA B O 1
ATOM 1291 N N . LEU B 1 69 ? -4.547 -7.566 -5.508 1 98.94 69 LEU B N 1
ATOM 1292 C CA . LEU B 1 69 ? -3.662 -6.746 -4.691 1 98.94 69 LEU B CA 1
ATOM 1293 C C . LEU B 1 69 ? -4.152 -5.301 -4.637 1 98.94 69 LEU B C 1
ATOM 1295 O O . LEU B 1 69 ? -4.277 -4.727 -3.553 1 98.94 69 LEU B O 1
ATOM 1299 N N . ASN B 1 70 ? -4.48 -4.73 -5.77 1 98.88 70 ASN B N 1
ATOM 1300 C CA . ASN B 1 70 ? -4.852 -3.32 -5.809 1 98.88 70 ASN B CA 1
ATOM 1301 C C . ASN B 1 70 ? -6.254 -3.094 -5.246 1 98.88 70 ASN B C 1
ATOM 1303 O O . ASN B 1 70 ? -6.539 -2.035 -4.684 1 98.88 70 ASN B O 1
ATOM 1307 N N . LYS B 1 71 ? -7.066 -4.09 -5.336 1 98.88 71 LYS B N 1
ATOM 1308 C CA . LYS B 1 71 ? -8.359 -3.994 -4.664 1 98.88 71 LYS B CA 1
ATOM 1309 C C . LYS B 1 71 ? -8.188 -3.896 -3.15 1 98.88 71 LYS B C 1
ATOM 1311 O O . LYS B 1 71 ? -8.82 -3.059 -2.502 1 98.88 71 LYS B O 1
ATOM 1316 N N . ALA B 1 72 ? -7.352 -4.762 -2.559 1 98.88 72 ALA B N 1
ATOM 1317 C CA . ALA B 1 72 ? -7.082 -4.719 -1.123 1 98.88 72 ALA B CA 1
ATOM 1318 C C . ALA B 1 72 ? -6.445 -3.391 -0.722 1 98.88 72 ALA B C 1
ATOM 1320 O O . ALA B 1 72 ? -6.863 -2.768 0.257 1 98.88 72 ALA B O 1
ATOM 1321 N N . LEU B 1 73 ? -5.5 -2.953 -1.527 1 98.75 73 LEU B N 1
ATOM 1322 C CA . LEU B 1 73 ? -4.742 -1.756 -1.177 1 98.75 73 LEU B CA 1
ATOM 1323 C C . LEU B 1 73 ? -5.598 -0.505 -1.344 1 98.75 73 LEU B C 1
ATOM 1325 O O . LEU B 1 73 ? -5.445 0.461 -0.591 1 98.75 73 LEU B O 1
ATOM 1329 N N . GLU B 1 74 ? -6.504 -0.484 -2.289 1 98.62 74 GLU B N 1
ATOM 1330 C CA . GLU B 1 74 ? -7.441 0.623 -2.449 1 98.62 74 GLU B CA 1
ATOM 1331 C C . GLU B 1 74 ? -8.367 0.742 -1.241 1 98.62 74 GLU B C 1
ATOM 1333 O O . GLU B 1 74 ? -8.633 1.847 -0.766 1 98.62 74 GLU B O 1
ATOM 1338 N N . GLN B 1 75 ? -8.844 -0.394 -0.782 1 98.69 75 GLN B N 1
ATOM 1339 C CA . GLN B 1 75 ? -9.664 -0.399 0.425 1 98.69 75 GLN B CA 1
ATOM 1340 C C . GLN B 1 75 ? -8.891 0.14 1.621 1 98.69 75 GLN B C 1
ATOM 1342 O O . GLN B 1 75 ? -9.406 0.941 2.398 1 98.69 75 GLN B O 1
ATOM 1347 N N . ALA B 1 76 ? -7.672 -0.315 1.737 1 98.56 76 ALA B N 1
ATOM 1348 C CA . ALA B 1 76 ? -6.809 0.167 2.812 1 98.56 76 ALA B CA 1
ATOM 1349 C C . ALA B 1 76 ? -6.613 1.678 2.725 1 98.56 76 ALA B C 1
ATOM 1351 O O . ALA B 1 76 ? -6.676 2.379 3.738 1 98.56 76 ALA B O 1
ATOM 1352 N N . ASP B 1 77 ? -6.355 2.17 1.528 1 97.5 77 ASP B N 1
ATOM 1353 C CA . ASP B 1 77 ? -6.156 3.598 1.294 1 97.5 77 ASP B CA 1
ATOM 1354 C C . ASP B 1 77 ? -7.391 4.398 1.702 1 97.5 77 ASP B C 1
ATOM 1356 O O . ASP B 1 77 ? -7.273 5.445 2.342 1 97.5 77 ASP B O 1
ATOM 1360 N N . ASN B 1 78 ? -8.562 3.934 1.339 1 97.62 78 ASN B N 1
ATOM 1361 C CA . ASN B 1 78 ? -9.812 4.605 1.672 1 97.62 78 ASN B CA 1
ATOM 1362 C C . ASN B 1 78 ? -10.016 4.691 3.182 1 97.62 78 ASN B C 1
ATOM 1364 O O . ASN B 1 78 ? -10.422 5.734 3.697 1 97.62 78 ASN B O 1
ATOM 1368 N N . ILE B 1 79 ? -9.703 3.617 3.818 1 97.31 79 ILE B N 1
ATOM 1369 C CA . ILE B 1 79 ? -9.844 3.588 5.27 1 97.31 79 ILE B CA 1
ATOM 1370 C C . ILE B 1 79 ? -8.828 4.535 5.906 1 97.31 79 ILE B C 1
ATOM 1372 O O . ILE B 1 79 ? -9.172 5.309 6.805 1 97.31 79 ILE B O 1
ATOM 1376 N N . SER B 1 80 ? -7.605 4.488 5.43 1 95.38 80 SER B N 1
ATOM 1377 C CA . SER B 1 80 ? -6.547 5.344 5.949 1 95.38 80 SER B CA 1
ATOM 1378 C C . SER B 1 80 ? -6.883 6.82 5.762 1 95.38 80 SER B C 1
ATOM 1380 O O . SER B 1 80 ? -6.711 7.625 6.68 1 95.38 80 SER B O 1
ATOM 1382 N N . GLN B 1 81 ? -7.355 7.234 4.613 1 93.19 81 GLN B N 1
ATOM 1383 C CA . GLN B 1 81 ? -7.754 8.609 4.32 1 93.19 81 GLN B CA 1
ATOM 1384 C C . GLN B 1 81 ? -8.891 9.055 5.234 1 93.19 81 GLN B C 1
ATOM 1386 O O . GLN B 1 81 ? -8.898 10.188 5.715 1 93.19 81 GLN B O 1
ATOM 1391 N N . SER B 1 82 ? -9.836 8.148 5.461 1 94.31 82 SER B N 1
ATOM 1392 C CA . SER B 1 82 ? -10.969 8.461 6.332 1 94.31 82 SER B CA 1
ATOM 1393 C C . SER B 1 82 ? -10.516 8.672 7.773 1 94.31 82 SER B C 1
ATOM 1395 O O . SER B 1 82 ? -10.969 9.602 8.445 1 94.31 82 SER B O 1
ATOM 1397 N N . GLU B 1 83 ? -9.609 7.805 8.172 1 91.56 83 GLU B N 1
ATOM 1398 C CA . GLU B 1 83 ? -9.07 7.926 9.523 1 91.56 83 GLU B CA 1
ATOM 1399 C C . GLU B 1 83 ? -8.281 9.219 9.688 1 91.56 83 GLU B C 1
ATOM 1401 O O . GLU B 1 83 ? -8.406 9.906 10.711 1 91.56 83 GLU B O 1
ATOM 1406 N N . MET B 1 84 ? -7.484 9.641 8.711 1 86.44 84 MET B N 1
ATOM 1407 C CA . MET B 1 84 ? -6.699 10.867 8.734 1 86.44 84 MET B CA 1
ATOM 1408 C C . MET B 1 84 ? -7.605 12.094 8.68 1 86.44 84 MET B C 1
ATOM 1410 O O . MET B 1 84 ? -7.359 13.086 9.375 1 86.44 84 MET B O 1
ATOM 1414 N N . ALA B 1 85 ? -8.625 12 7.918 1 87.88 85 ALA B N 1
ATOM 1415 C CA . ALA B 1 85 ? -9.609 13.07 7.832 1 87.88 85 ALA B CA 1
ATOM 1416 C C . ALA B 1 85 ? -10.305 13.281 9.172 1 87.88 85 ALA B C 1
ATOM 1418 O O . ALA B 1 85 ? -10.508 14.422 9.602 1 87.88 85 ALA B O 1
ATOM 1419 N N . ALA B 1 86 ? -10.641 12.219 9.836 1 88.06 86 ALA B N 1
ATOM 1420 C CA . ALA B 1 86 ? -11.281 12.281 11.148 1 88.06 86 ALA B CA 1
ATOM 1421 C C . ALA B 1 86 ? -10.352 12.891 12.188 1 88.06 86 ALA B C 1
ATOM 1423 O O . ALA B 1 86 ? -10.773 13.711 13.008 1 88.06 86 ALA B O 1
ATOM 1424 N N . MET B 1 87 ? -9.109 12.594 12.07 1 84.62 87 MET B N 1
ATOM 1425 C CA . MET B 1 87 ? -8.094 13.133 12.977 1 84.62 87 MET B CA 1
ATOM 1426 C C . MET B 1 87 ? -7.922 14.633 12.766 1 84.62 87 MET B C 1
ATOM 1428 O O . MET B 1 87 ? -7.852 15.398 13.734 1 84.62 87 MET B O 1
ATOM 1432 N N . THR B 1 88 ? -7.82 15.078 11.516 1 82.81 88 THR B N 1
ATOM 1433 C CA . THR B 1 88 ? -7.66 16.484 11.172 1 82.81 88 THR B CA 1
ATOM 1434 C C . THR B 1 88 ? -8.875 17.297 11.625 1 82.81 88 THR B C 1
ATOM 1436 O O . THR B 1 88 ? -8.727 18.391 12.172 1 82.81 88 THR B O 1
ATOM 1439 N N . LYS B 1 89 ? -10.07 16.719 11.438 1 84.31 89 LYS B N 1
ATOM 1440 C CA . LYS B 1 89 ? -11.305 17.375 11.883 1 84.31 89 LYS B CA 1
ATOM 1441 C C . LYS B 1 89 ? -11.305 17.562 13.398 1 84.31 89 LYS B C 1
ATOM 1443 O O . LYS B 1 89 ? -11.711 18.609 13.898 1 84.31 89 LYS B O 1
ATOM 1448 N N . ASP B 1 90 ? -10.859 16.547 14.055 1 82 90 ASP B N 1
ATOM 1449 C CA . ASP B 1 90 ? -10.805 16.594 15.516 1 82 90 ASP B CA 1
ATOM 1450 C C . ASP B 1 90 ? -9.789 17.625 16 1 82 90 ASP B C 1
ATOM 1452 O O . ASP B 1 90 ? -10.016 18.297 17 1 82 90 ASP B O 1
ATOM 1456 N N . MET B 1 91 ? -8.734 17.812 15.297 1 77.31 91 MET B N 1
ATOM 1457 C CA . MET B 1 91 ? -7.648 18.703 15.695 1 77.31 91 MET B CA 1
ATOM 1458 C C . MET B 1 91 ? -7.953 20.141 15.297 1 77.31 91 MET B C 1
ATOM 1460 O O . MET B 1 91 ? -7.711 21.062 16.078 1 77.31 91 MET B O 1
ATOM 1464 N N . PHE B 1 92 ? -8.562 20.281 14.086 1 73.44 92 PHE B N 1
ATOM 1465 C CA . PHE B 1 92 ? -8.688 21.641 13.547 1 73.44 92 PHE B CA 1
ATOM 1466 C C . PHE B 1 92 ? -10.141 22.078 13.523 1 73.44 92 PHE B C 1
ATOM 1468 O O . PHE B 1 92 ? -10.438 23.266 13.359 1 73.44 92 PHE B O 1
ATOM 1475 N N . GLY B 1 93 ? -11.102 21.109 13.242 1 68.69 93 GLY B N 1
ATOM 1476 C CA . GLY B 1 93 ? -12.508 21.484 13.305 1 68.69 93 GLY B CA 1
ATOM 1477 C C . GLY B 1 93 ? -12.859 22.281 14.547 1 68.69 93 GLY B C 1
ATOM 1478 O O . GLY B 1 93 ? -13.664 23.219 14.484 1 68.69 93 GLY B O 1
ATOM 1479 N N . GLY B 1 94 ? -12.344 21.812 15.641 1 60.03 94 GLY B N 1
ATOM 1480 C CA . GLY B 1 94 ? -12.539 22.625 16.828 1 60.03 94 GLY B CA 1
ATOM 1481 C C . GLY B 1 94 ? -11.93 24 16.719 1 60.03 94 GLY B C 1
ATOM 1482 O O . GLY B 1 94 ? -12.508 24.984 17.188 1 60.03 94 GLY B O 1
ATOM 1483 N N . LEU B 1 95 ? -10.898 24.094 15.992 1 57.75 95 LEU B N 1
ATOM 1484 C CA . LEU B 1 95 ? -10.211 25.375 15.844 1 57.75 95 LEU B CA 1
ATOM 1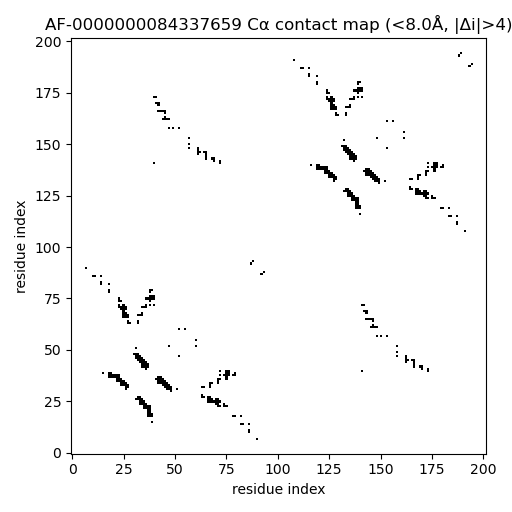485 C C . LEU B 1 95 ? -10.969 26.297 14.891 1 57.75 95 LEU B C 1
ATOM 1487 O O . LEU B 1 95 ? -11.047 27.5 15.117 1 57.75 95 LEU B O 1
ATOM 1491 N N . GLY B 1 96 ? -11.422 25.766 13.75 1 59.47 96 GLY B N 1
ATOM 1492 C CA . GLY B 1 96 ? -12.258 26.562 12.867 1 59.47 96 GLY B CA 1
ATOM 1493 C C . GLY B 1 96 ? -13.508 27.094 13.539 1 59.47 96 GLY B C 1
ATOM 1494 O O . GLY B 1 96 ? -13.945 28.219 13.273 1 59.47 96 GLY B O 1
ATOM 1495 N N . GLY B 1 97 ? -14.234 26.172 14.188 1 53.69 97 GLY B N 1
ATOM 1496 C CA . GLY B 1 97 ? -15.352 26.688 14.977 1 53.69 97 GLY B CA 1
ATOM 1497 C C . GLY B 1 97 ? -14.945 27.781 15.953 1 53.69 97 GLY B C 1
ATOM 1498 O O . GLY B 1 97 ? -15.703 28.719 16.188 1 53.69 97 GLY B O 1
ATOM 1499 N N . MET B 1 98 ? -13.773 27.672 16.5 1 49.88 98 MET B N 1
ATOM 1500 C CA . MET B 1 98 ? -13.344 28.656 17.484 1 49.88 98 MET B CA 1
ATOM 1501 C C . MET B 1 98 ? -12.938 29.969 16.797 1 49.88 98 MET B C 1
ATOM 1503 O O . MET B 1 98 ? -13.203 31.047 17.312 1 49.88 98 MET B O 1
ATOM 1507 N N . PHE B 1 99 ? -12.375 29.797 15.625 1 52.25 99 PHE B N 1
ATOM 1508 C CA . PHE B 1 99 ? -11.938 31.016 14.977 1 52.25 99 PHE B CA 1
ATOM 1509 C C . PHE B 1 99 ? -13.031 31.562 14.07 1 52.25 99 PHE B C 1
ATOM 1511 O O . PHE B 1 99 ? -12.984 32.719 13.664 1 52.25 99 PHE B O 1
ATOM 1518 N N . GLY B 1 100 ? -13.836 30.766 13.562 1 49.28 100 GLY B N 1
ATOM 1519 C CA . GLY B 1 100 ? -14.906 31.312 12.734 1 49.28 100 GLY B CA 1
ATOM 1520 C C . GLY B 1 100 ? -16.094 31.812 13.547 1 49.28 100 GLY B C 1
ATOM 1521 O O . GLY B 1 100 ? -17.016 32.406 12.992 1 49.28 100 GLY B O 1
ATOM 1522 N N . LYS B 1 101 ? -16.203 31.5 14.812 1 44.56 101 LYS B N 1
ATOM 1523 C CA . LYS B 1 101 ? -17.219 32.281 15.523 1 44.56 101 LYS B CA 1
ATOM 1524 C C . LYS B 1 101 ? -16.672 33.625 15.977 1 44.56 101 LYS B C 1
ATOM 1526 O O . LYS B 1 101 ? -15.5 33.719 16.328 1 44.56 101 LYS B O 1
#

Organism: NCBI:txid1302689

Secondary structure (DSSP, 8-state):
-HHHHHHHHHHHHHHHHHHHH-EEEEEEGGGTEEEEEETT--EEEEEE-HHHHHH--HHHHHHHHHHHHHHHHHHHHHHHHHHHHHHHIIIIIHHHHHHH-/-HHHHHHHHHHHHHHHHHHHH-EEEEEEGGGTEEEEEETT--EEEEEE-HHHHHH--HHHHHHHHHHHHHHHHHHHHHHHHHHHHHHHIIIIIHHHHHHH-

InterPro domains:
  IPR004401 Nucleoid-associated protein YbaB/EbfC [PF02575] (4-91)
  IPR004401 Nucleoid-associated protein YbaB/EbfC [PIRSF004555] (1-92)
  IPR004401 Nucleoid-associated protein YbaB/EbfC [PTHR33449] (8-93)
  IPR036894 Nucleoid-associated protein YbaB-like domain superfamily [G3DSA:3.30.1310.10] (1-99)
  IPR036894 Nucleoid-associated protein YbaB-like domain superfamily [SSF82607] (4-91)

Foldseek 3Di:
DVVLVVVLVVLVVVLVVVQQPAKFWFFFDVRQWIWIDGLNLHTDDIHHHPVCVVPDDPVRVVVRCVRGSVVRNVVSPVVSVVSVVVSCCVSCVVVCVVVVD/DVVLVVVLVVLVVVLVVVQQPAKFWFFFDVRQWIWIDTLNLHTDDIHHHPVCVVPDDPVRVVVRCVRGSVVRNVVSPVVSVVSVVVSCCVSCVVVCVVVVD

Nearest PDB structures (foldseek):
  1ybx-assembly1_A  TM=8.384E-01  e=3.119E-06  Acetivibrio thermocellus
  6hiw-assembly1_DM  TM=8.563E-01  e=2.757E-05  Trypanosoma brucei brucei
  7aor-assembly1_an  TM=8.420E-01  e=3.342E-05  Trypanosoma cruzi strain CL Brener
  1pug-assembly2_C  TM=8.679E-01  e=5.950E-05  Escherichia coli
  5yrx-assembly1_A-2  TM=8.280E-01  e=7.247E-04  Mycobacterium tuberculosis H37Rv

Sequence (202 aa):
MFDKLFEAQQKAGEAKLRLDAITVTGTAEGGKITVTANANKVIQAVTIDDEFYKQAEREELEELLLVALNKALEQADNISQSEMAAMTKDMFGGLGGMFGKMFDKLFEAQQKAGEAKLRLDAITVTGTAEGGKITVTANANKVIQAVTIDDEFYKQAEREELEELLLVALNKALEQADNISQSEMAAMTKDMFGGLGGMFGK